Protein AF-A0A4Y7T6Q6-F1 (afdb_monomer_lite)

Foldseek 3Di:
DDDPPDDPVRCVLLVQVQDDDLRAHGPDDDLLNCVVPPVVVNVVCCVVVVDDPVVNVQSVVVCVVPVDCPQAAEAQALQHKDKDWQLDQWHWYWYNDPVHIDIDTFRRAAAQPDPDDDDVPDTHTLNGFMFTKHWAWDFDAPDVPHPHTDTAIFIAGSGTSGQGDPSCRVSCCQQRPHRGTGFDADNVVRDTPGHDGRDDPDDPRRADPVSVVVNCVVHVVVPDDD

pLDDT: mean 75.2, std 14.03, ran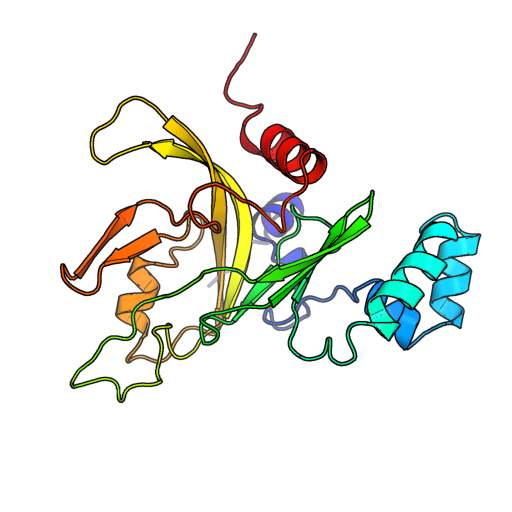ge [34.31, 92.5]

Radius of gyration: 19.0 Å; chains: 1; bounding box: 49×47×56 Å

Structure (mmCIF, N/CA/C/O backbone):
data_AF-A0A4Y7T6Q6-F1
#
_entry.id   AF-A0A4Y7T6Q6-F1
#
loop_
_atom_site.group_PDB
_atom_site.id
_atom_site.type_symbol
_atom_site.label_atom_id
_atom_site.label_alt_id
_atom_site.label_comp_id
_atom_site.label_asym_id
_atom_site.label_entity_id
_atom_site.label_seq_id
_atom_site.pdbx_PDB_ins_code
_atom_site.Cartn_x
_atom_site.Cartn_y
_atom_site.Cartn_z
_atom_site.occupancy
_atom_site.B_iso_or_equiv
_atom_site.auth_seq_id
_atom_site.auth_comp_id
_atom_site.auth_asym_id
_atom_site.auth_atom_id
_atom_site.pdbx_PDB_model_num
ATOM 1 N N . MET A 1 1 ? 6.660 -27.982 -11.223 1.00 38.19 1 MET A N 1
ATOM 2 C CA . MET A 1 1 ? 7.869 -27.391 -10.607 1.00 38.19 1 MET A CA 1
ATOM 3 C C . MET A 1 1 ? 7.604 -27.258 -9.120 1.00 38.19 1 MET A C 1
ATOM 5 O O . MET A 1 1 ? 6.545 -26.760 -8.763 1.00 38.19 1 MET A O 1
ATOM 9 N N . GLY A 1 2 ? 8.466 -27.847 -8.288 1.00 36.00 2 GLY A N 1
ATOM 10 C CA . GLY A 1 2 ? 8.204 -28.087 -6.868 1.00 36.00 2 GLY A CA 1
ATOM 11 C C . GLY A 1 2 ? 7.914 -26.800 -6.102 1.00 36.00 2 GLY A C 1
ATOM 12 O O . GLY A 1 2 ? 8.726 -25.881 -6.106 1.00 36.00 2 GLY A O 1
ATOM 13 N N . SER A 1 3 ? 6.749 -26.748 -5.457 1.00 39.50 3 SER A N 1
ATOM 14 C CA . SER A 1 3 ? 6.416 -25.715 -4.480 1.00 39.50 3 SER A CA 1
ATOM 15 C C . SER A 1 3 ? 7.323 -25.914 -3.271 1.00 39.50 3 SER A C 1
ATOM 17 O O . SER A 1 3 ? 6.983 -26.675 -2.366 1.00 39.50 3 SER A O 1
ATOM 19 N N . ALA A 1 4 ? 8.484 -25.258 -3.261 1.00 54.81 4 ALA A N 1
ATOM 20 C CA . ALA A 1 4 ? 9.217 -25.044 -2.025 1.00 54.81 4 ALA A CA 1
ATOM 21 C C . ALA A 1 4 ? 8.228 -24.420 -1.032 1.00 54.81 4 ALA A C 1
ATOM 23 O O . ALA A 1 4 ? 7.660 -23.358 -1.294 1.00 54.81 4 ALA A O 1
ATOM 24 N N . HIS A 1 5 ? 7.931 -25.135 0.053 1.00 67.56 5 HIS A N 1
ATOM 25 C CA . HIS A 1 5 ? 7.094 -24.605 1.117 1.00 67.56 5 HIS A CA 1
ATOM 26 C C . HIS A 1 5 ? 7.850 -23.437 1.747 1.00 67.56 5 HIS A C 1
ATOM 28 O O . HIS A 1 5 ? 8.699 -23.643 2.607 1.00 67.56 5 HIS A O 1
ATOM 34 N N . LEU A 1 6 ? 7.550 -22.218 1.294 1.00 67.81 6 LEU A N 1
ATOM 35 C CA . LEU A 1 6 ? 8.044 -20.996 1.915 1.00 67.81 6 LEU A CA 1
ATOM 36 C C . LEU A 1 6 ? 7.724 -21.049 3.413 1.00 67.81 6 LEU A C 1
ATOM 38 O O . LEU A 1 6 ? 6.604 -21.416 3.809 1.00 67.81 6 LEU A O 1
ATOM 42 N N . SER A 1 7 ? 8.686 -20.675 4.247 1.00 78.00 7 SER A N 1
ATOM 43 C CA . SER A 1 7 ? 8.469 -20.462 5.675 1.00 78.00 7 SER A CA 1
ATOM 44 C C . SER A 1 7 ? 7.400 -19.386 5.903 1.00 78.00 7 SER A C 1
ATOM 46 O O . SER A 1 7 ? 7.075 -18.600 5.009 1.00 78.00 7 SER A O 1
ATOM 48 N N . ALA A 1 8 ? 6.811 -19.343 7.100 1.00 66.44 8 ALA A N 1
ATOM 49 C CA . ALA A 1 8 ? 5.841 -18.299 7.437 1.00 66.44 8 ALA A CA 1
ATOM 50 C C . ALA A 1 8 ? 6.457 -16.892 7.305 1.00 66.44 8 ALA A C 1
ATOM 52 O O . ALA A 1 8 ? 5.819 -15.998 6.758 1.00 66.44 8 ALA A O 1
ATOM 53 N N . SER A 1 9 ? 7.721 -16.732 7.710 1.00 67.00 9 SER A N 1
ATOM 54 C CA . SER A 1 9 ? 8.468 -15.477 7.593 1.00 67.00 9 SER A CA 1
ATOM 55 C C . SER A 1 9 ? 8.698 -15.063 6.140 1.00 67.00 9 SER A C 1
ATOM 57 O O . SER A 1 9 ? 8.495 -13.904 5.795 1.00 67.00 9 SER A O 1
ATOM 59 N N . GLU A 1 10 ? 9.057 -15.997 5.257 1.00 72.75 10 GLU A N 1
ATOM 60 C CA . GLU A 1 10 ? 9.194 -15.702 3.824 1.00 72.75 10 GLU A CA 1
ATOM 61 C C . GLU A 1 10 ? 7.846 -15.358 3.192 1.00 72.75 10 GLU A C 1
ATOM 63 O O . GLU A 1 10 ? 7.764 -14.432 2.387 1.00 72.75 10 GLU A O 1
ATOM 68 N N . ARG A 1 11 ? 6.770 -16.051 3.588 1.00 69.00 11 ARG A N 1
ATOM 69 C CA . ARG A 1 11 ? 5.420 -15.732 3.111 1.00 69.00 11 ARG A CA 1
ATOM 70 C C . ARG A 1 11 ? 4.983 -14.336 3.531 1.00 69.00 11 ARG A C 1
ATOM 72 O O . ARG A 1 11 ? 4.428 -13.650 2.676 1.00 69.00 11 ARG A O 1
ATOM 79 N N . PHE A 1 12 ? 5.282 -13.943 4.771 1.00 68.12 12 PHE A N 1
ATOM 80 C CA . PHE A 1 12 ? 5.036 -12.612 5.326 1.00 68.12 12 PHE A CA 1
ATOM 81 C C . PHE A 1 12 ? 5.853 -11.528 4.615 1.00 68.12 12 PHE A C 1
ATOM 83 O O . PHE A 1 12 ? 5.303 -10.526 4.165 1.00 68.12 12 PHE A O 1
ATOM 90 N N . LEU A 1 13 ? 7.158 -11.750 4.414 1.00 67.56 13 LEU A N 1
ATOM 91 C CA . LEU A 1 13 ? 8.025 -10.821 3.678 1.00 67.56 13 LEU A CA 1
ATOM 92 C C . LEU A 1 13 ? 7.568 -10.625 2.227 1.00 67.56 13 LEU A C 1
ATOM 94 O O . LEU A 1 13 ? 7.637 -9.514 1.700 1.00 67.56 13 LEU A O 1
ATOM 98 N N . GLN A 1 14 ? 7.072 -11.690 1.596 1.00 67.75 14 GLN A N 1
ATOM 99 C CA . GLN A 1 14 ? 6.503 -11.656 0.249 1.00 67.75 14 GLN A CA 1
ATOM 100 C C . GLN A 1 14 ? 5.029 -11.205 0.226 1.00 67.75 14 GLN A C 1
ATOM 102 O O . GLN A 1 14 ? 4.452 -11.067 -0.852 1.00 67.75 14 GLN A O 1
ATOM 107 N N . GLY A 1 15 ? 4.402 -11.002 1.393 1.00 65.75 15 GLY A N 1
ATOM 108 C CA . GLY A 1 15 ? 2.991 -10.641 1.569 1.00 65.75 15 GLY A CA 1
ATOM 109 C C . GLY A 1 15 ? 1.989 -11.667 1.020 1.00 65.75 15 GLY A C 1
ATOM 110 O O . GLY A 1 15 ? 0.824 -11.347 0.783 1.00 65.75 15 GLY A O 1
ATOM 111 N N . SER A 1 16 ? 2.432 -12.899 0.768 1.00 70.56 16 SER A N 1
ATOM 112 C CA . SER A 1 16 ? 1.612 -13.973 0.187 1.00 70.56 16 SER A CA 1
ATOM 113 C C . SER A 1 16 ? 0.642 -14.601 1.191 1.00 70.56 16 SER A C 1
ATOM 115 O O . SER A 1 16 ? -0.411 -15.106 0.806 1.00 70.56 16 SER A O 1
ATOM 117 N N . ASP A 1 17 ? 0.974 -14.525 2.476 1.00 70.69 17 ASP A N 1
ATOM 118 C CA . ASP A 1 17 ? 0.116 -14.868 3.609 1.00 70.69 17 ASP A CA 1
ATOM 119 C C . ASP A 1 17 ? -1.086 -13.924 3.747 1.00 70.69 17 ASP A C 1
ATOM 121 O O . ASP A 1 17 ? -2.090 -14.298 4.345 1.00 70.69 17 ASP A O 1
ATOM 125 N N . LEU A 1 18 ? -1.019 -12.726 3.160 1.00 70.81 18 LEU A N 1
ATOM 126 C CA . LEU A 1 18 ? -2.085 -11.724 3.207 1.00 70.81 18 LEU A CA 1
ATOM 127 C C . LEU A 1 18 ? -3.167 -11.929 2.140 1.00 70.81 18 LEU A C 1
ATOM 129 O O . LEU A 1 18 ? -4.164 -11.203 2.119 1.00 70.81 18 LEU A O 1
ATOM 133 N N . LEU A 1 19 ? -3.024 -12.936 1.275 1.00 77.31 19 LEU A N 1
ATOM 134 C CA . LEU A 1 19 ? -3.915 -13.189 0.145 1.00 77.31 19 LEU A CA 1
ATOM 135 C C . LEU A 1 19 ? -4.844 -14.387 0.393 1.00 77.31 19 LEU A C 1
ATOM 137 O O . LEU A 1 19 ? -4.488 -15.373 1.034 1.00 77.31 19 LEU A O 1
ATOM 141 N N . LYS A 1 20 ? -6.061 -14.322 -0.153 1.00 79.62 20 LYS A N 1
ATOM 142 C CA . LYS A 1 20 ? -6.998 -15.453 -0.201 1.00 79.62 20 LYS A CA 1
ATOM 143 C C . LYS A 1 20 ? -6.428 -16.586 -1.053 1.00 79.62 20 LYS A C 1
ATOM 145 O O . LYS A 1 20 ? -5.600 -16.365 -1.938 1.00 79.62 20 LYS A O 1
ATOM 150 N N . LYS A 1 21 ? -6.969 -17.795 -0.867 1.00 71.38 21 LYS A N 1
ATOM 151 C CA . LYS A 1 21 ? -6.744 -18.929 -1.775 1.00 71.38 21 LYS A CA 1
ATOM 152 C C . LYS A 1 21 ? -7.066 -18.491 -3.214 1.00 71.38 21 LYS A C 1
ATOM 154 O O . LYS A 1 21 ? -8.188 -18.080 -3.489 1.00 71.38 21 LYS A O 1
ATOM 159 N N . GLY A 1 22 ? -6.062 -18.513 -4.092 1.00 70.94 22 GLY A N 1
ATOM 160 C CA . GLY A 1 22 ? -6.120 -17.932 -5.442 1.00 70.94 22 GLY A CA 1
ATOM 161 C C . GLY A 1 22 ? -5.167 -16.750 -5.662 1.00 70.94 22 GLY A C 1
ATOM 162 O O . GLY A 1 22 ? -4.879 -16.424 -6.804 1.00 70.94 22 GLY A O 1
ATOM 163 N N . GLY A 1 23 ? -4.625 -16.147 -4.598 1.00 70.69 23 GLY A N 1
ATOM 164 C CA . GLY A 1 23 ? -3.453 -15.268 -4.671 1.00 70.69 23 GLY A CA 1
ATOM 165 C C . GLY A 1 23 ? -3.682 -13.886 -5.287 1.00 70.69 23 GLY A C 1
ATOM 166 O O . GLY A 1 23 ? -2.712 -13.251 -5.665 1.00 70.69 23 GLY A O 1
ATOM 167 N N . VAL A 1 24 ? -4.925 -13.414 -5.410 1.00 70.62 24 VAL A N 1
ATOM 168 C CA . VAL A 1 24 ? -5.226 -12.122 -6.068 1.00 70.62 24 VAL A CA 1
ATOM 169 C C . VAL A 1 24 ? -5.834 -11.097 -5.114 1.00 70.62 24 VAL A C 1
ATOM 171 O O . VAL A 1 24 ? -5.577 -9.903 -5.223 1.00 70.62 24 VAL A O 1
ATOM 174 N N . SER A 1 25 ? -6.672 -11.542 -4.179 1.00 71.12 25 SER A N 1
ATOM 175 C CA . SER A 1 25 ? -7.391 -10.651 -3.264 1.00 71.12 25 SER A CA 1
ATOM 176 C C . SER A 1 25 ? -6.856 -10.782 -1.847 1.00 71.12 25 SER A C 1
ATOM 178 O O . SER A 1 25 ? -6.598 -11.911 -1.429 1.00 71.12 25 SER A O 1
ATOM 180 N N . PRO A 1 26 ? -6.764 -9.688 -1.073 1.00 73.94 26 PRO A N 1
ATOM 181 C CA . PRO A 1 26 ? -6.427 -9.783 0.337 1.00 73.94 26 PRO A CA 1
ATOM 182 C C . PRO A 1 26 ? -7.510 -10.569 1.091 1.00 73.94 26 PRO A C 1
ATOM 184 O O . PRO A 1 26 ? -8.702 -10.464 0.775 1.00 73.94 26 PRO A O 1
ATOM 187 N N . TRP A 1 27 ? -7.120 -11.385 2.074 1.00 75.75 27 TRP A N 1
ATOM 188 C CA . TRP A 1 27 ? -8.093 -12.067 2.942 1.00 75.75 27 TRP A CA 1
ATOM 189 C C . T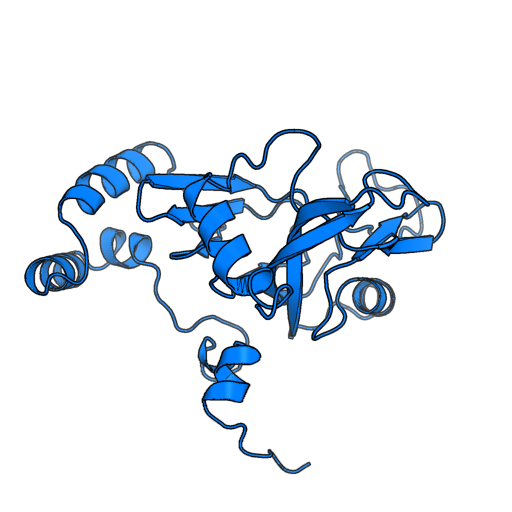RP A 1 27 ? -8.632 -11.152 4.042 1.00 75.75 27 TRP A C 1
ATOM 191 O O . TRP A 1 27 ? -9.756 -11.357 4.501 1.00 75.75 27 TRP A O 1
ATOM 201 N N . ARG A 1 28 ? -7.865 -10.121 4.411 1.00 77.25 28 ARG A N 1
ATOM 202 C CA . ARG A 1 28 ? -8.229 -9.146 5.438 1.00 77.25 28 ARG A CA 1
ATOM 203 C C . ARG A 1 28 ? -9.523 -8.410 5.091 1.00 77.25 28 ARG A C 1
ATOM 205 O O . ARG A 1 28 ? -9.695 -7.912 3.978 1.00 77.25 28 ARG A O 1
ATOM 212 N N . ILE A 1 29 ? -10.403 -8.287 6.081 1.00 78.62 29 ILE A N 1
ATOM 213 C CA . ILE A 1 29 ? -11.570 -7.406 6.033 1.00 78.62 29 ILE A CA 1
ATOM 214 C C . ILE A 1 29 ? -11.189 -6.113 6.768 1.00 78.62 29 ILE A C 1
ATOM 216 O O . ILE A 1 29 ? -10.868 -6.191 7.952 1.00 78.62 29 ILE A O 1
ATOM 220 N N . PRO A 1 30 ? -11.194 -4.942 6.104 1.00 82.50 30 PRO A N 1
ATOM 221 C CA . PRO A 1 30 ? -10.874 -3.682 6.771 1.00 82.50 30 PRO A CA 1
ATOM 222 C C . PRO A 1 30 ? -11.855 -3.358 7.906 1.00 82.50 30 PRO A C 1
ATOM 224 O O . PRO A 1 30 ? -13.056 -3.598 7.756 1.00 82.50 30 PRO A O 1
ATOM 227 N N . LEU A 1 31 ? -11.381 -2.746 8.992 1.00 84.25 31 LEU A N 1
ATOM 228 C CA . LEU A 1 31 ? -12.175 -2.348 10.158 1.00 84.25 31 LEU A CA 1
ATOM 229 C C . LEU A 1 31 ? -13.355 -1.464 9.758 1.00 84.25 31 LEU A C 1
ATOM 231 O O . LEU A 1 31 ? -14.478 -1.711 10.183 1.00 84.25 31 LEU A O 1
ATOM 235 N N . ILE A 1 32 ? -13.148 -0.526 8.831 1.00 84.94 32 ILE A N 1
ATOM 236 C CA . ILE A 1 32 ? -14.233 0.309 8.293 1.00 84.94 32 ILE A CA 1
ATOM 237 C C . ILE A 1 32 ? -15.342 -0.514 7.615 1.00 84.94 32 ILE A C 1
ATOM 239 O O . ILE A 1 32 ? -16.506 -0.129 7.632 1.00 84.94 32 ILE A O 1
ATOM 243 N N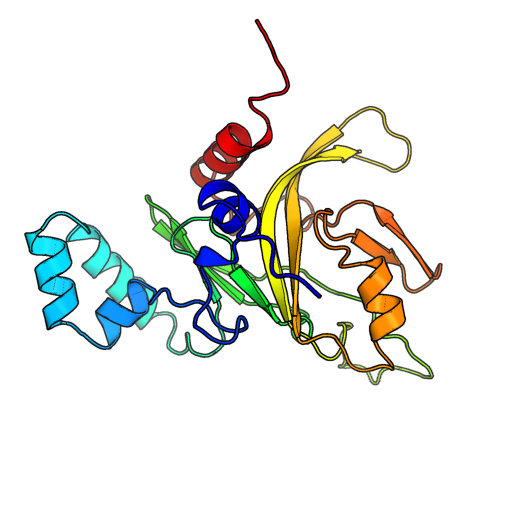 . ARG A 1 33 ? -15.013 -1.673 7.024 1.00 84.06 33 ARG A N 1
ATOM 244 C CA . ARG A 1 33 ? -16.008 -2.589 6.443 1.00 84.06 33 ARG A CA 1
ATOM 245 C C . ARG A 1 33 ? -16.713 -3.411 7.511 1.00 84.06 33 ARG A C 1
ATOM 247 O O . ARG A 1 33 ? -17.891 -3.703 7.327 1.00 84.06 33 ARG A O 1
ATOM 254 N N . ILE A 1 34 ? -16.007 -3.780 8.581 1.00 87.31 34 ILE A N 1
ATOM 255 C CA . ILE A 1 34 ? -16.599 -4.441 9.748 1.00 87.31 34 ILE A CA 1
ATOM 256 C C . ILE A 1 34 ? -17.616 -3.505 10.393 1.00 87.31 34 ILE A C 1
ATOM 258 O O . ILE A 1 34 ? -18.777 -3.883 10.503 1.00 87.31 34 ILE A O 1
ATOM 262 N N . PHE A 1 35 ? -17.220 -2.264 10.671 1.00 86.88 35 PHE A N 1
ATOM 263 C CA . PHE A 1 35 ? -18.096 -1.223 11.199 1.00 86.88 35 PHE A CA 1
ATOM 264 C C . PHE A 1 35 ? -19.359 -1.029 10.339 1.00 86.88 35 PHE A C 1
ATOM 266 O O . PHE A 1 35 ? -20.475 -1.111 10.837 1.00 86.88 35 PHE A O 1
ATOM 273 N N . GLN A 1 36 ? -19.206 -0.884 9.016 1.00 85.12 36 GLN A N 1
ATOM 274 C CA . GLN A 1 36 ? -20.338 -0.650 8.107 1.00 85.12 36 GLN A CA 1
ATOM 275 C C . GLN A 1 36 ? -21.318 -1.821 7.957 1.00 85.12 36 GLN A C 1
ATOM 277 O O . GLN A 1 36 ? -22.483 -1.598 7.634 1.00 85.12 36 GLN A O 1
ATOM 282 N N . LYS A 1 37 ? -20.837 -3.068 8.028 1.00 86.94 37 LYS A N 1
ATOM 283 C CA . LYS A 1 37 ? -21.617 -4.244 7.595 1.00 86.94 37 LYS A CA 1
ATOM 284 C C . LYS A 1 37 ? -21.888 -5.261 8.694 1.00 86.94 37 LYS A C 1
ATOM 286 O O . LYS A 1 37 ? -22.771 -6.094 8.523 1.00 86.94 37 LYS A O 1
ATOM 291 N N . TYR A 1 38 ? -21.125 -5.222 9.777 1.00 89.56 38 TYR A N 1
ATOM 292 C CA . TYR A 1 38 ? -21.137 -6.231 10.828 1.00 89.56 38 TYR A CA 1
ATOM 293 C C . TYR A 1 38 ? -21.074 -5.563 12.214 1.00 89.56 38 TYR A C 1
ATOM 295 O O . TYR A 1 38 ? -20.115 -5.794 12.953 1.00 89.56 38 TYR A O 1
ATOM 303 N N . PRO A 1 39 ? -22.087 -4.764 12.602 1.00 87.62 39 PRO A N 1
ATOM 304 C CA . PRO A 1 39 ? -22.078 -4.017 13.867 1.00 87.62 39 PRO A CA 1
ATOM 305 C C . PRO A 1 39 ? -21.914 -4.926 15.094 1.00 87.62 39 PRO A C 1
ATOM 307 O O . PRO A 1 39 ? -21.180 -4.601 16.017 1.00 87.62 39 PRO A O 1
ATOM 310 N N . VAL A 1 40 ? -22.492 -6.133 15.070 1.00 92.50 40 VAL A N 1
ATOM 311 C CA . VAL A 1 40 ? -22.312 -7.126 16.146 1.00 92.50 40 VAL A CA 1
ATOM 312 C C . VAL A 1 40 ? -20.847 -7.550 16.298 1.00 92.50 40 VAL A C 1
ATOM 314 O O . VAL A 1 40 ? -20.363 -7.723 17.412 1.00 92.50 40 VAL A O 1
ATOM 317 N N . VAL A 1 41 ? -20.125 -7.715 15.185 1.00 91.50 41 VAL A N 1
ATOM 318 C CA . VAL A 1 41 ? -18.694 -8.052 15.218 1.00 91.50 41 VAL A CA 1
ATOM 319 C C . VAL A 1 41 ? -17.892 -6.855 15.715 1.00 91.50 41 VAL A C 1
ATOM 321 O O . VAL A 1 41 ? -16.985 -7.035 16.516 1.00 91.50 41 VAL A O 1
ATOM 324 N N . TRP A 1 42 ? -18.245 -5.642 15.285 1.00 89.88 42 TRP A N 1
ATOM 325 C CA . TRP A 1 42 ? -17.613 -4.416 15.763 1.00 89.88 42 TRP A CA 1
ATOM 326 C C . TRP A 1 42 ? -17.704 -4.273 17.287 1.00 89.88 42 TRP A C 1
ATOM 328 O O . TRP A 1 42 ? -16.673 -4.108 17.932 1.00 89.88 42 TRP A O 1
ATOM 338 N N . HIS A 1 43 ? -18.897 -4.429 17.870 1.00 90.00 43 HIS A N 1
ATOM 339 C CA . HIS A 1 43 ? -19.071 -4.348 19.323 1.00 90.00 43 HIS A CA 1
ATOM 340 C C . HIS A 1 43 ? -18.219 -5.378 20.068 1.00 90.00 43 HIS A C 1
ATOM 342 O O . HIS A 1 43 ? -17.565 -5.020 21.040 1.00 90.00 43 HIS A O 1
ATOM 348 N N . LYS A 1 44 ? -18.122 -6.614 19.565 1.00 92.00 44 LYS A N 1
ATOM 349 C CA . LYS A 1 44 ? -17.223 -7.618 20.154 1.00 92.00 44 LYS A CA 1
ATOM 350 C C . LYS A 1 44 ? -15.751 -7.218 20.095 1.00 92.00 44 LYS A C 1
ATOM 352 O O . LYS A 1 44 ? -15.027 -7.429 21.058 1.00 92.00 44 LYS A O 1
ATOM 357 N N . LEU A 1 45 ? -15.299 -6.616 18.992 1.00 89.19 45 LEU A N 1
ATOM 358 C CA . LEU A 1 45 ? -13.923 -6.115 18.895 1.00 89.19 45 LEU A CA 1
ATOM 359 C C . LEU A 1 45 ? -13.649 -5.010 19.926 1.00 89.19 45 LEU A C 1
ATOM 361 O O . LEU A 1 45 ? -12.532 -4.923 20.433 1.00 89.19 45 LEU A O 1
ATOM 365 N N . VAL A 1 46 ? -14.646 -4.173 20.228 1.00 88.94 46 VAL A N 1
ATOM 366 C CA . VAL A 1 46 ? -14.553 -3.147 21.277 1.00 88.94 46 VAL A CA 1
ATOM 367 C C . VAL A 1 46 ? -14.528 -3.794 22.665 1.00 88.94 46 VAL A C 1
ATOM 369 O O . VAL A 1 46 ? -13.643 -3.485 23.457 1.00 88.94 46 VAL A O 1
ATOM 372 N N . GLU A 1 47 ? -15.444 -4.726 22.946 1.00 91.69 47 GLU A N 1
ATOM 373 C CA . GLU A 1 47 ? -15.515 -5.468 24.217 1.00 91.69 47 GLU A CA 1
ATOM 374 C C . GLU A 1 47 ? -14.208 -6.213 24.530 1.00 91.69 47 GLU A C 1
ATOM 376 O O . GLU A 1 47 ? -13.748 -6.224 25.671 1.00 91.69 47 GLU A O 1
ATOM 381 N N . GLU A 1 48 ? -13.573 -6.796 23.511 1.00 91.69 48 GLU A N 1
ATOM 382 C CA . GLU A 1 48 ? -12.301 -7.515 23.635 1.00 91.69 48 GLU A CA 1
ATOM 383 C C . GLU A 1 48 ? -11.064 -6.592 23.640 1.00 91.69 48 GLU A C 1
ATOM 385 O O . GLU A 1 48 ? -9.935 -7.078 23.676 1.00 91.69 48 GLU A O 1
ATOM 390 N N . ASN A 1 49 ? -11.240 -5.264 23.634 1.00 84.25 49 ASN A N 1
ATOM 391 C CA . ASN A 1 49 ? -10.164 -4.261 23.560 1.00 84.25 49 ASN A CA 1
ATOM 392 C C . ASN A 1 49 ? -9.260 -4.398 22.315 1.00 84.25 49 ASN A C 1
ATOM 394 O O . ASN A 1 49 ? -8.099 -3.985 22.323 1.00 84.25 49 ASN A O 1
ATOM 398 N N . LEU A 1 50 ? -9.787 -4.967 21.227 1.00 81.88 50 LEU A N 1
ATOM 399 C CA . LEU A 1 50 ? -9.096 -5.089 19.938 1.00 81.88 50 LEU A CA 1
ATOM 400 C C . LEU A 1 50 ? -9.255 -3.829 19.072 1.00 81.88 50 LEU A C 1
ATOM 402 O O . LEU A 1 50 ? -8.499 -3.622 18.123 1.00 81.88 50 LEU A O 1
ATOM 406 N N . THR A 1 51 ? -10.229 -2.977 19.395 1.00 79.62 51 THR A N 1
ATOM 407 C CA . THR A 1 51 ? -10.401 -1.629 18.841 1.00 79.62 51 THR A CA 1
ATOM 408 C C . THR A 1 51 ? -10.899 -0.677 19.936 1.00 79.62 51 THR A C 1
ATOM 410 O O . THR A 1 51 ? -11.392 -1.129 20.966 1.00 79.62 51 THR A O 1
ATOM 413 N N . SER A 1 52 ? -10.749 0.637 19.744 1.00 79.88 52 SER A N 1
ATOM 414 C CA . SER A 1 52 ? -11.184 1.645 20.728 1.00 79.88 52 SER A CA 1
ATOM 415 C C . SER A 1 52 ? -12.587 2.179 20.399 1.00 79.88 52 SER A C 1
ATOM 417 O O . SER A 1 52 ? -12.854 2.432 19.220 1.00 79.88 52 SER A O 1
ATOM 419 N N . PRO A 1 53 ? -13.449 2.441 21.403 1.00 76.19 53 PRO A N 1
ATOM 420 C CA . PRO A 1 53 ? -14.699 3.184 21.221 1.00 76.19 53 PRO A CA 1
ATOM 421 C C . PRO A 1 53 ? -14.498 4.544 20.537 1.00 76.19 53 PRO A C 1
ATOM 423 O O . PRO A 1 53 ? -15.321 4.957 19.727 1.00 76.19 53 PRO A O 1
ATOM 426 N N . ASP A 1 54 ? -13.365 5.213 20.775 1.00 81.25 54 ASP A N 1
ATOM 427 C CA . ASP A 1 54 ? -13.055 6.512 20.157 1.00 81.25 54 ASP A CA 1
ATOM 428 C C . ASP A 1 54 ? -12.955 6.417 18.625 1.00 81.25 54 ASP A C 1
ATOM 430 O O . ASP A 1 54 ? -13.175 7.394 17.906 1.00 81.25 54 ASP A O 1
ATOM 434 N N . ARG A 1 55 ? -12.649 5.220 18.102 1.00 79.62 55 ARG A N 1
ATOM 435 C CA . ARG A 1 55 ? -12.608 4.963 16.658 1.00 79.62 55 ARG A CA 1
ATOM 436 C C . ARG A 1 55 ? -13.976 4.916 16.023 1.00 79.62 55 ARG A C 1
ATOM 438 O O . ARG A 1 55 ? -14.070 5.156 14.825 1.00 79.62 55 ARG A O 1
ATOM 445 N N . GLU A 1 56 ? -15.009 4.599 16.787 1.00 84.94 56 GLU A N 1
ATOM 446 C CA . GLU A 1 56 ? -16.372 4.539 16.282 1.00 84.94 56 GLU A CA 1
A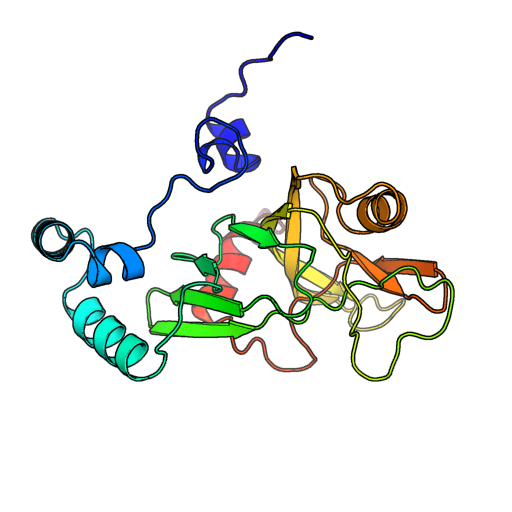TOM 447 C C . GLU A 1 56 ? -16.832 5.924 15.832 1.00 84.94 56 GLU A C 1
ATOM 449 O O . GLU A 1 56 ? -17.128 6.116 14.654 1.00 84.94 56 GLU A O 1
ATOM 454 N N . ALA A 1 57 ? -16.741 6.915 16.724 1.00 84.56 57 ALA A N 1
ATOM 455 C CA . ALA A 1 57 ? -17.081 8.304 16.416 1.00 84.56 57 ALA A CA 1
ATOM 456 C C . ALA A 1 57 ? -16.251 8.857 15.243 1.00 84.56 57 ALA A C 1
ATOM 458 O O . ALA A 1 57 ? -16.752 9.594 14.388 1.00 84.56 57 ALA A O 1
ATOM 459 N N . GLU A 1 58 ? -14.974 8.476 15.167 1.00 84.81 58 GLU A N 1
ATOM 460 C CA . GLU A 1 58 ? -14.116 8.862 14.055 1.00 84.81 58 GLU A CA 1
ATOM 461 C C . GLU A 1 58 ? -14.561 8.236 12.722 1.00 84.81 58 GLU A C 1
ATOM 463 O O . GLU A 1 58 ? -14.635 8.929 11.704 1.00 84.81 58 GLU A O 1
ATOM 468 N N . LEU A 1 59 ? -14.877 6.938 12.716 1.00 85.38 59 LEU A N 1
ATOM 469 C CA . LEU A 1 59 ? -15.368 6.228 11.537 1.00 85.38 59 LEU A CA 1
ATOM 470 C C . LEU A 1 59 ? -16.719 6.781 11.082 1.00 85.38 59 LEU A C 1
ATOM 472 O O . LEU A 1 59 ? -16.900 6.990 9.885 1.00 85.38 59 LEU A O 1
ATOM 476 N N . GLU A 1 60 ? -17.640 7.074 11.998 1.00 85.75 60 GLU A N 1
ATOM 477 C CA . GLU A 1 60 ? -18.922 7.715 11.687 1.00 85.75 60 GLU A CA 1
ATOM 478 C C . GLU A 1 60 ? -18.731 9.088 11.035 1.00 85.75 60 GLU A C 1
ATOM 480 O O . GLU A 1 60 ? -19.276 9.362 9.959 1.00 85.75 60 GLU A O 1
ATOM 485 N N . SER A 1 61 ? -17.892 9.933 11.637 1.00 84.19 61 SER A N 1
ATOM 486 C CA . SER A 1 61 ? -17.547 11.247 11.091 1.00 84.19 61 SER A CA 1
ATOM 487 C C . SER A 1 61 ? -16.898 11.128 9.709 1.00 84.19 61 SER A C 1
ATOM 489 O O . SER A 1 61 ? -17.274 11.819 8.762 1.00 84.19 61 SER A O 1
ATOM 491 N N . PHE A 1 62 ? -15.970 10.194 9.524 1.00 82.88 62 PHE A N 1
ATOM 492 C CA . PHE A 1 62 ? -15.331 9.973 8.232 1.00 82.88 62 PHE A CA 1
ATOM 493 C C . PHE A 1 62 ? -16.323 9.487 7.160 1.00 82.88 62 PHE A C 1
ATOM 495 O O . PHE A 1 62 ? -16.312 9.969 6.024 1.00 82.88 62 PHE A O 1
ATOM 502 N N . LEU A 1 63 ? -17.201 8.548 7.514 1.00 81.19 63 LEU A N 1
ATOM 503 C CA . LEU A 1 63 ? -18.171 7.937 6.606 1.00 81.19 63 LEU A CA 1
ATOM 504 C C . LEU A 1 63 ? -19.297 8.879 6.194 1.00 81.19 63 LEU A C 1
ATOM 506 O O . LEU A 1 63 ? -19.716 8.840 5.037 1.00 81.19 63 LEU A O 1
ATOM 510 N N . SER A 1 64 ? -19.749 9.741 7.103 1.00 78.25 64 SER A N 1
ATOM 511 C CA . SER A 1 64 ? -20.734 10.781 6.784 1.00 78.25 64 SER A CA 1
ATOM 512 C C . SER A 1 64 ? -20.211 11.775 5.740 1.00 78.25 64 SER A C 1
ATOM 514 O O . SER A 1 64 ? -20.983 12.277 4.925 1.00 78.25 64 SER A O 1
ATOM 516 N N . ASN A 1 65 ? -18.891 11.986 5.689 1.00 72.50 65 ASN A N 1
ATOM 517 C CA . ASN A 1 65 ? -18.243 12.893 4.743 1.00 72.50 65 ASN A CA 1
ATOM 518 C C . ASN A 1 65 ? -17.823 12.230 3.414 1.00 72.50 65 ASN A C 1
ATOM 520 O O . ASN A 1 65 ? -17.566 12.934 2.434 1.00 72.50 65 ASN A O 1
ATOM 524 N N . ILE A 1 66 ? -17.718 10.894 3.342 1.00 69.19 66 ILE A N 1
ATOM 525 C CA . ILE A 1 66 ? -17.213 10.170 2.158 1.00 69.19 66 ILE A CA 1
ATOM 526 C C . ILE A 1 66 ? -18.131 8.977 1.822 1.00 69.19 66 ILE A C 1
ATOM 528 O O . ILE A 1 66 ? -17.901 7.850 2.271 1.00 69.19 66 ILE A O 1
ATOM 532 N N . PRO A 1 67 ? -19.145 9.174 0.958 1.00 56.38 67 PRO A N 1
ATOM 533 C CA . PRO A 1 67 ? -20.198 8.179 0.739 1.00 56.38 67 PRO A CA 1
ATOM 534 C C . PRO A 1 67 ? -19.773 6.935 -0.067 1.00 56.38 67 PRO A C 1
ATOM 536 O O . PRO A 1 67 ? -20.520 5.957 -0.118 1.00 56.38 67 PRO A O 1
ATOM 539 N N . VAL A 1 68 ? -18.593 6.907 -0.709 1.00 59.84 68 VAL A N 1
ATOM 540 C CA . VAL A 1 68 ? -18.208 5.790 -1.600 1.00 59.84 68 VAL A CA 1
ATOM 541 C C . VAL A 1 68 ? -16.768 5.314 -1.379 1.00 59.84 68 VAL A C 1
ATOM 543 O O . VAL A 1 68 ? -15.828 5.782 -2.012 1.00 59.84 68 VAL A O 1
ATOM 546 N N . ILE A 1 69 ? -16.607 4.284 -0.539 1.00 62.72 69 ILE A N 1
ATOM 547 C CA . ILE A 1 69 ? -15.325 3.574 -0.308 1.00 62.72 69 ILE A CA 1
ATOM 548 C C . ILE A 1 69 ? -15.146 2.387 -1.277 1.00 62.72 69 ILE A C 1
ATOM 550 O O . ILE A 1 69 ? -14.156 1.668 -1.231 1.00 62.72 69 ILE A O 1
ATOM 554 N N . ARG A 1 70 ? -16.117 2.086 -2.154 1.00 60.03 70 ARG A N 1
ATOM 555 C CA . ARG A 1 70 ? -16.091 0.852 -2.977 1.00 60.03 70 ARG A CA 1
ATOM 556 C C . ARG A 1 70 ? -14.847 0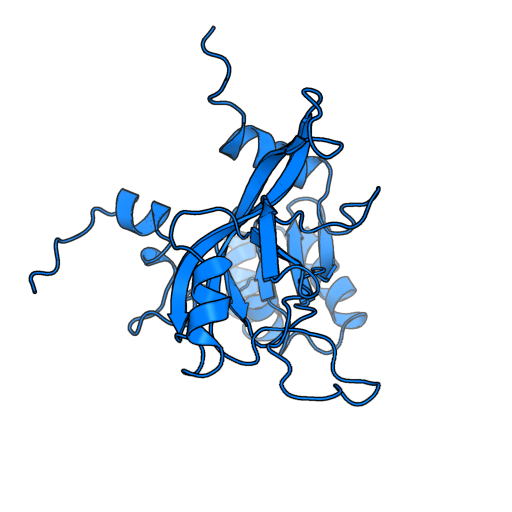.716 -3.866 1.00 60.03 70 ARG A C 1
ATOM 558 O O . ARG A 1 70 ? -14.398 -0.405 -4.054 1.00 60.03 70 ARG A O 1
ATOM 565 N N . SER A 1 71 ? -14.279 1.822 -4.339 1.00 68.19 71 SER A N 1
ATOM 566 C CA . SER A 1 71 ? -13.089 1.851 -5.202 1.00 68.19 71 SER A CA 1
ATOM 567 C C . SER A 1 71 ? -11.833 2.378 -4.494 1.00 68.19 71 SER A C 1
ATOM 569 O O . SER A 1 71 ? -10.941 2.921 -5.144 1.00 68.19 71 SER A O 1
ATOM 571 N N . VAL A 1 72 ? -11.797 2.304 -3.162 1.00 77.69 72 VAL A N 1
ATOM 572 C CA . VAL A 1 72 ? -10.717 2.855 -2.338 1.00 77.69 72 VAL A CA 1
ATOM 573 C C . VAL A 1 72 ? -10.014 1.718 -1.613 1.00 77.69 72 VAL A C 1
ATOM 575 O O . VAL A 1 72 ? -10.665 0.889 -0.971 1.00 77.69 72 VAL A O 1
ATOM 578 N N . THR A 1 73 ? -8.689 1.682 -1.703 1.00 83.94 73 THR A N 1
ATOM 579 C CA . THR A 1 73 ? -7.886 0.730 -0.934 1.00 83.94 73 THR A CA 1
ATOM 580 C C . THR A 1 73 ? -7.800 1.218 0.504 1.00 83.94 73 THR A C 1
ATOM 582 O O . THR A 1 73 ? -7.422 2.361 0.747 1.00 83.94 73 THR A O 1
ATOM 585 N N . VAL A 1 74 ? -8.157 0.364 1.460 1.00 84.81 74 VAL A N 1
ATOM 586 C CA . VAL A 1 74 ? -8.093 0.685 2.889 1.00 84.81 74 VAL A CA 1
ATOM 587 C C . VAL A 1 74 ? -6.876 -0.000 3.496 1.00 84.81 74 VAL A C 1
ATOM 589 O O . VAL A 1 74 ? -6.706 -1.208 3.334 1.00 84.81 74 VAL A O 1
ATOM 592 N N . LEU A 1 75 ? -6.051 0.778 4.185 1.00 85.25 75 LEU A N 1
ATOM 593 C CA . LEU A 1 75 ? -4.862 0.350 4.904 1.00 85.25 75 LEU A CA 1
ATOM 594 C C . LEU A 1 75 ? -5.094 0.593 6.386 1.00 85.25 75 LEU A C 1
ATOM 596 O O . LEU A 1 75 ? -5.324 1.730 6.789 1.00 85.25 75 LEU A O 1
ATOM 600 N N . GLU A 1 76 ? -5.024 -0.457 7.193 1.00 81.50 76 GLU A N 1
ATOM 601 C CA . GLU A 1 76 ? -5.075 -0.303 8.652 1.00 81.50 76 GLU A CA 1
ATOM 602 C C . GLU A 1 76 ? -3.737 0.206 9.200 1.00 81.50 76 GLU A C 1
ATOM 604 O O . GLU A 1 76 ? -3.689 0.909 10.200 1.00 81.50 76 GLU A O 1
ATOM 609 N N . SER A 1 77 ? -2.635 -0.113 8.521 1.00 82.19 77 SER A N 1
ATOM 610 C CA . SER A 1 77 ? -1.323 0.459 8.784 1.00 82.19 77 SER A CA 1
ATOM 611 C C . SER A 1 77 ? -0.634 0.842 7.481 1.00 82.19 77 SER A C 1
ATOM 613 O O . SER A 1 77 ? -0.778 0.178 6.457 1.00 82.19 77 SER A O 1
ATOM 615 N N . ILE A 1 78 ? 0.158 1.916 7.519 1.00 84.69 78 ILE A N 1
ATOM 616 C CA . ILE A 1 78 ? 0.932 2.376 6.358 1.00 84.69 78 ILE A CA 1
ATOM 617 C C . ILE A 1 78 ? 2.007 1.360 5.940 1.00 84.69 78 ILE A C 1
ATOM 619 O O . ILE A 1 78 ? 2.444 1.379 4.796 1.00 84.69 78 ILE A O 1
ATOM 623 N N . VAL A 1 79 ? 2.439 0.478 6.849 1.00 85.12 79 VAL A N 1
ATOM 624 C CA . VAL A 1 79 ? 3.435 -0.565 6.549 1.00 85.12 79 VAL A CA 1
ATOM 625 C C . VAL A 1 79 ? 2.817 -1.817 5.928 1.00 85.12 79 VAL A C 1
ATOM 627 O O . VAL A 1 79 ? 3.553 -2.669 5.432 1.00 85.12 79 VAL A O 1
ATOM 630 N N . ASP A 1 80 ? 1.487 -1.931 5.932 1.00 83.88 80 ASP A N 1
ATOM 631 C CA . ASP A 1 80 ? 0.815 -3.123 5.434 1.00 83.88 80 ASP A CA 1
ATOM 632 C C . ASP A 1 80 ? 0.930 -3.213 3.905 1.00 83.88 80 ASP A C 1
ATOM 634 O O . ASP A 1 80 ? 0.699 -2.224 3.195 1.00 83.88 80 ASP A O 1
ATOM 638 N N . PRO A 1 81 ? 1.227 -4.405 3.366 1.00 87.25 81 PRO A N 1
ATOM 639 C CA . PRO A 1 81 ? 1.096 -4.658 1.944 1.00 87.25 81 PRO A CA 1
ATOM 640 C C . PRO A 1 81 ? -0.345 -4.483 1.459 1.00 87.25 81 PRO A C 1
ATOM 642 O O . PRO A 1 81 ? -1.309 -4.820 2.150 1.00 87.25 81 PRO A O 1
ATOM 645 N N . PHE A 1 82 ? -0.499 -4.014 0.224 1.00 87.38 82 PHE A N 1
ATOM 646 C CA . PHE A 1 82 ? -1.798 -3.818 -0.402 1.00 87.38 82 PHE A CA 1
ATOM 647 C C . PHE A 1 82 ? -1.774 -4.069 -1.901 1.00 87.38 82 PHE A C 1
ATOM 649 O O . PHE A 1 82 ? -0.740 -3.985 -2.563 1.00 87.38 82 PHE A O 1
ATOM 656 N N . VAL A 1 83 ? -2.949 -4.379 -2.445 1.00 88.31 83 VAL A N 1
ATOM 657 C CA . VAL A 1 83 ? -3.119 -4.566 -3.884 1.00 88.31 83 VAL A CA 1
ATOM 658 C C . VAL A 1 83 ? -3.259 -3.204 -4.548 1.00 88.31 83 VAL A C 1
ATOM 660 O O . VAL A 1 83 ? -4.177 -2.435 -4.252 1.00 88.31 83 VAL A O 1
ATOM 663 N N . LEU A 1 84 ? -2.339 -2.923 -5.458 1.00 88.00 84 LEU A N 1
ATOM 664 C CA . LEU A 1 84 ? -2.357 -1.778 -6.341 1.00 88.00 84 LEU A CA 1
ATOM 665 C C . LEU A 1 84 ? -2.899 -2.210 -7.705 1.00 88.00 84 LEU A C 1
ATOM 667 O O . LEU A 1 84 ? -2.312 -3.059 -8.378 1.00 88.00 84 LEU A O 1
ATOM 671 N N . ASP A 1 85 ? -4.013 -1.603 -8.104 1.00 85.44 85 ASP A N 1
ATOM 672 C CA . ASP A 1 85 ? -4.531 -1.696 -9.467 1.00 85.44 85 ASP A CA 1
ATOM 673 C C . ASP A 1 85 ? -3.667 -0.833 -10.388 1.00 85.44 85 ASP A C 1
ATOM 675 O O . ASP A 1 85 ? -3.624 0.393 -10.251 1.00 85.44 85 ASP A O 1
ATOM 679 N N . LEU A 1 86 ? -2.960 -1.486 -11.308 1.00 82.00 86 LEU A N 1
ATOM 680 C CA . LEU A 1 86 ? -2.037 -0.823 -12.216 1.00 82.00 86 LEU A CA 1
ATOM 681 C C . LEU A 1 86 ? -2.780 -0.061 -13.326 1.00 82.00 86 LEU A C 1
ATOM 683 O O . LEU A 1 86 ? -2.203 0.853 -13.912 1.00 82.00 86 LEU A O 1
ATOM 687 N N . GLY A 1 87 ? -4.058 -0.382 -13.569 1.00 76.56 87 GLY A N 1
ATOM 688 C CA . GLY A 1 87 ? -4.968 0.351 -14.454 1.00 76.56 87 GLY A CA 1
ATOM 689 C C . GLY A 1 87 ? -5.405 1.712 -13.902 1.00 76.56 87 GLY A C 1
ATOM 690 O O . GLY A 1 87 ? -5.887 2.573 -14.642 1.00 76.56 87 GLY A O 1
ATOM 691 N N . ASN A 1 88 ? -5.232 1.937 -12.597 1.00 76.81 88 ASN A N 1
ATOM 692 C CA . ASN A 1 88 ? -5.644 3.162 -11.929 1.00 76.81 88 ASN A CA 1
ATOM 693 C C . ASN A 1 88 ? -4.456 4.114 -11.720 1.00 76.81 88 ASN A C 1
ATOM 695 O O . ASN A 1 88 ? -3.647 3.944 -10.813 1.00 76.81 88 ASN A O 1
ATOM 699 N N . HIS A 1 89 ? -4.395 5.182 -12.518 1.00 68.50 89 HIS A N 1
ATOM 700 C CA . HIS A 1 89 ? -3.345 6.208 -12.440 1.00 68.50 89 HIS A CA 1
ATOM 701 C C . HIS A 1 89 ? -3.432 7.106 -11.185 1.00 68.50 89 HIS A C 1
ATOM 703 O O . HIS A 1 89 ? -2.511 7.869 -10.865 1.00 68.50 89 HIS A O 1
ATOM 709 N N . HIS A 1 90 ? -4.549 7.038 -10.460 1.00 73.06 90 HIS A N 1
ATOM 710 C CA . HIS A 1 90 ? -4.861 7.863 -9.298 1.00 73.06 90 HIS A CA 1
ATOM 711 C C . HIS A 1 90 ? -5.517 7.028 -8.189 1.00 73.06 90 HIS A C 1
ATOM 713 O O . HIS A 1 90 ? -6.643 7.321 -7.770 1.00 73.06 90 HIS A O 1
ATOM 719 N N . PRO A 1 91 ? -4.832 5.984 -7.685 1.00 78.19 91 PRO A N 1
ATOM 720 C CA . PRO A 1 91 ? -5.424 5.112 -6.693 1.00 78.19 91 PRO A CA 1
ATOM 721 C C . PRO A 1 91 ? -5.649 5.909 -5.410 1.00 78.19 91 PRO A C 1
ATOM 723 O O . PRO A 1 91 ? -4.744 6.549 -4.858 1.00 78.19 91 PRO A O 1
ATOM 726 N N . ARG A 1 92 ? -6.907 5.904 -4.975 1.00 80.56 92 ARG A N 1
ATOM 727 C CA . ARG A 1 92 ? -7.335 6.495 -3.714 1.00 80.56 92 ARG A CA 1
ATOM 728 C C . ARG A 1 92 ? -7.088 5.496 -2.601 1.00 80.56 92 ARG A C 1
ATOM 730 O O . ARG A 1 92 ? -7.408 4.315 -2.739 1.00 80.56 92 ARG A O 1
ATOM 737 N N . LEU A 1 93 ? -6.554 5.998 -1.501 1.00 84.25 93 LEU A N 1
ATOM 738 C CA . LEU A 1 93 ? -6.242 5.224 -0.315 1.00 84.25 93 LEU A CA 1
ATOM 739 C C . LEU A 1 93 ? -6.946 5.827 0.890 1.00 84.25 93 LEU A C 1
ATOM 741 O O . LEU A 1 93 ? -6.992 7.046 1.033 1.00 84.25 93 LEU A O 1
ATOM 745 N N . VAL A 1 94 ? -7.423 4.975 1.784 1.00 84.06 94 VAL A N 1
ATOM 746 C CA . VAL A 1 94 ? -7.753 5.352 3.155 1.00 84.06 94 VAL A CA 1
ATOM 747 C C . VAL A 1 94 ? -6.735 4.703 4.066 1.00 84.06 94 VAL A C 1
ATOM 749 O O . VAL A 1 94 ? -6.573 3.491 4.022 1.00 84.06 94 VAL A O 1
ATOM 752 N N . VAL A 1 95 ? -6.051 5.504 4.874 1.00 81.75 95 VAL A N 1
ATOM 753 C CA . VAL A 1 95 ? -5.112 5.022 5.887 1.00 81.75 95 VAL A CA 1
ATOM 754 C C . VAL A 1 95 ? -5.753 5.242 7.250 1.00 81.75 95 VAL A C 1
ATOM 756 O O . VAL A 1 95 ? -5.968 6.383 7.662 1.00 81.75 95 VAL A O 1
ATOM 759 N N . LEU A 1 96 ? -6.083 4.154 7.937 1.00 78.25 96 LEU A N 1
ATOM 760 C CA . LEU A 1 96 ? -6.654 4.152 9.279 1.00 78.25 96 LEU A CA 1
ATOM 761 C C . LEU A 1 96 ? -5.512 4.240 10.298 1.00 78.25 96 LEU A C 1
ATOM 763 O O . LEU A 1 96 ? -5.170 3.285 10.979 1.00 78.25 96 LEU A O 1
ATOM 767 N N . HIS A 1 97 ? -4.863 5.401 10.383 1.00 72.44 97 HIS A N 1
ATOM 768 C CA . HIS A 1 97 ? -3.729 5.588 11.284 1.00 72.44 97 HIS A CA 1
ATOM 769 C C . HIS A 1 97 ? -4.177 5.622 12.751 1.00 72.44 97 HIS A C 1
ATOM 771 O O . HIS A 1 97 ? -5.266 6.115 13.027 1.00 72.44 97 HIS A O 1
ATOM 777 N N . LEU A 1 98 ? -3.331 5.181 13.700 1.00 66.44 98 LEU A N 1
ATOM 778 C CA . LEU A 1 98 ? -3.589 5.168 15.160 1.00 66.44 98 LEU A CA 1
ATOM 779 C C . LEU A 1 98 ? -4.223 6.457 15.707 1.00 66.44 98 LEU A C 1
ATOM 781 O O . LEU A 1 98 ? -5.046 6.413 16.609 1.00 66.44 98 LEU A O 1
ATOM 785 N N . GLN A 1 99 ? -3.819 7.593 15.146 1.00 69.69 99 GLN A N 1
ATOM 786 C CA . GLN A 1 99 ? -4.229 8.926 15.591 1.00 69.69 99 GLN A CA 1
ATOM 787 C C . GLN A 1 99 ? -5.414 9.490 14.815 1.00 69.69 99 GLN A C 1
ATOM 789 O O . GLN A 1 99 ? -6.123 10.325 15.361 1.00 69.69 99 GLN A O 1
ATOM 794 N N . ARG A 1 100 ? -5.553 9.121 13.532 1.00 75.69 100 ARG A N 1
ATOM 795 C CA . ARG A 1 100 ? -6.681 9.551 12.708 1.00 75.69 100 ARG A CA 1
ATOM 796 C C . ARG A 1 100 ? -6.844 8.783 11.397 1.00 75.69 100 ARG A C 1
ATOM 798 O O . ARG A 1 100 ? -5.891 8.198 10.889 1.00 75.69 100 ARG A O 1
ATOM 805 N N . ILE A 1 101 ? -8.011 8.886 10.783 1.00 80.81 101 ILE A N 1
ATOM 806 C CA . ILE A 1 101 ? -8.318 8.398 9.443 1.00 80.81 101 ILE A CA 1
ATOM 807 C C . ILE A 1 101 ? -7.905 9.441 8.403 1.00 80.81 101 ILE A C 1
ATOM 809 O O . ILE A 1 101 ? -8.241 10.622 8.492 1.00 80.81 101 ILE A O 1
ATOM 813 N N . LEU A 1 102 ? -7.178 8.998 7.380 1.00 80.06 102 LEU A N 1
ATOM 814 C CA . LEU A 1 102 ? -6.720 9.841 6.282 1.00 80.06 102 LEU A CA 1
ATOM 815 C C . LEU A 1 102 ? -7.232 9.330 4.948 1.00 80.06 102 LEU A C 1
ATOM 817 O O . LEU A 1 102 ? -7.024 8.168 4.610 1.00 80.06 102 LEU A O 1
ATOM 821 N N . LEU A 1 103 ? -7.803 10.227 4.146 1.00 78.88 103 LEU A N 1
ATOM 822 C CA . LEU A 1 103 ? -8.023 9.988 2.726 1.00 78.88 103 LEU A CA 1
ATOM 823 C C . LEU A 1 103 ? -6.852 10.575 1.931 1.00 78.88 103 LEU A C 1
ATOM 825 O O . LEU A 1 103 ? -6.597 11.778 1.959 1.00 78.88 103 LEU A O 1
ATOM 829 N N . GLY A 1 104 ? -6.158 9.712 1.201 1.00 76.25 104 GLY A N 1
ATOM 830 C CA . GLY A 1 104 ? -5.049 10.052 0.327 1.00 76.25 104 GLY A CA 1
ATOM 831 C C . GLY A 1 104 ? -5.314 9.664 -1.121 1.00 76.25 104 GLY A C 1
ATOM 832 O O . GLY A 1 104 ? -6.146 8.813 -1.431 1.00 76.25 104 GLY A O 1
ATOM 833 N N . GLN A 1 105 ? -4.555 10.264 -2.026 1.00 76.12 105 GLN A N 1
ATOM 834 C CA . GLN A 1 105 ? -4.490 9.842 -3.419 1.00 76.12 105 GLN A CA 1
ATOM 835 C C . GLN A 1 105 ? -3.025 9.708 -3.800 1.00 76.12 105 GLN A C 1
ATOM 837 O O . GLN A 1 105 ? -2.257 10.661 -3.641 1.00 76.12 105 GLN A O 1
ATOM 842 N N . LEU A 1 106 ? -2.635 8.540 -4.310 1.00 77.06 106 LEU A N 1
ATOM 843 C CA . LEU A 1 106 ? -1.283 8.383 -4.822 1.00 77.06 106 LEU A CA 1
ATOM 844 C C . LEU A 1 106 ? -1.163 9.015 -6.199 1.00 77.06 106 LEU A C 1
ATOM 846 O O . LEU A 1 106 ? -2.049 8.913 -7.052 1.00 77.06 106 LEU A O 1
ATOM 850 N N . ASN A 1 107 ? -0.014 9.637 -6.434 1.00 69.19 107 ASN A N 1
ATOM 851 C CA . ASN A 1 107 ? 0.306 10.217 -7.726 1.00 69.19 107 ASN A CA 1
ATOM 852 C C . ASN A 1 107 ? 1.133 9.246 -8.578 1.00 69.19 107 ASN A C 1
ATOM 854 O O . ASN A 1 107 ? 2.330 9.442 -8.827 1.00 69.19 107 ASN A O 1
ATOM 858 N N . LEU A 1 108 ? 0.474 8.180 -9.023 1.00 68.81 108 LEU A N 1
ATOM 859 C CA . LEU A 1 108 ? 1.070 7.106 -9.807 1.00 68.81 108 LEU A CA 1
ATOM 860 C C . LEU A 1 108 ? 0.691 7.234 -11.281 1.00 68.81 108 LEU A C 1
ATOM 862 O O . LEU A 1 108 ? -0.044 6.442 -11.850 1.00 68.81 108 LEU A O 1
ATOM 866 N N . VAL A 1 109 ? 1.215 8.279 -11.909 1.00 60.41 109 VAL A N 1
ATOM 867 C CA . VAL A 1 109 ? 1.108 8.451 -13.356 1.00 60.41 109 VAL A CA 1
ATOM 868 C C . VAL A 1 109 ? 2.137 7.539 -14.027 1.00 60.41 109 VAL A C 1
ATOM 870 O O . VAL A 1 109 ? 3.306 7.925 -14.138 1.00 60.41 109 VAL A O 1
ATOM 873 N N . PHE A 1 110 ? 1.734 6.328 -14.411 1.00 59.75 110 PHE A N 1
ATOM 874 C CA . PHE A 1 110 ? 2.562 5.403 -15.194 1.00 59.75 110 PHE A CA 1
ATOM 875 C C . PHE A 1 110 ? 2.364 5.703 -16.680 1.00 59.75 110 PHE A C 1
ATOM 877 O O . PHE A 1 110 ? 1.257 5.975 -17.093 1.00 59.75 110 PHE A O 1
ATOM 884 N N . ALA A 1 111 ? 3.393 5.751 -17.513 1.00 52.84 111 ALA A N 1
ATOM 885 C CA . ALA A 1 111 ? 3.173 5.995 -18.942 1.00 52.84 111 ALA A CA 1
ATOM 886 C C . ALA A 1 111 ? 2.252 4.933 -19.570 1.00 52.84 111 ALA A C 1
ATOM 888 O O . ALA A 1 111 ? 2.345 3.767 -19.213 1.00 52.84 111 ALA A O 1
ATOM 889 N N . CYS A 1 112 ? 1.421 5.326 -20.535 1.00 46.38 112 CYS A N 1
ATOM 890 C CA . CYS A 1 112 ? 0.875 4.376 -21.501 1.00 46.38 112 CYS A CA 1
ATOM 891 C C . CYS A 1 112 ? 1.828 4.374 -22.705 1.00 46.38 112 CYS A C 1
ATOM 893 O O . CYS A 1 112 ? 2.217 5.471 -23.132 1.00 46.38 112 CYS A O 1
ATOM 895 N N . PRO A 1 113 ? 2.203 3.219 -23.278 1.00 44.91 113 PRO A N 1
ATOM 896 C CA . PRO A 1 113 ? 2.872 3.199 -24.571 1.00 44.91 113 PRO A CA 1
ATOM 897 C C . PRO A 1 113 ? 1.893 3.736 -25.629 1.00 44.91 113 PRO A C 1
ATOM 899 O O . PRO A 1 113 ? 0.942 3.066 -26.019 1.00 44.91 113 PRO A O 1
ATOM 902 N N . MET A 1 114 ? 2.069 4.990 -26.054 1.00 50.59 114 MET A N 1
ATOM 903 C CA . MET A 1 114 ? 1.324 5.550 -27.182 1.00 50.59 114 MET A CA 1
ATOM 904 C C . MET A 1 114 ? 2.008 5.144 -28.481 1.00 50.59 114 MET A C 1
ATOM 906 O O . MET A 1 114 ? 3.012 5.733 -28.873 1.00 50.59 114 MET A O 1
ATOM 910 N N . THR A 1 115 ? 1.379 4.249 -29.228 1.00 43.75 115 THR A N 1
ATOM 911 C CA . THR A 1 115 ? 1.203 4.567 -30.643 1.00 43.75 115 THR A CA 1
ATOM 912 C C . THR A 1 115 ? 0.041 5.564 -30.717 1.00 43.75 115 THR A C 1
ATOM 914 O O . THR A 1 115 ? -1.074 5.252 -30.322 1.00 43.75 115 THR A O 1
ATOM 917 N N . HIS A 1 116 ? 0.341 6.786 -31.166 1.00 40.34 116 HIS A N 1
ATOM 918 C CA . HIS A 1 116 ? -0.579 7.894 -31.465 1.00 40.34 116 HIS A CA 1
ATOM 919 C C . HIS A 1 116 ? -1.335 8.563 -30.297 1.00 40.34 116 HIS A C 1
ATOM 921 O O . HIS A 1 116 ? -2.112 7.952 -29.579 1.00 40.34 116 HIS A O 1
ATOM 927 N N . VAL A 1 117 ? -1.117 9.881 -30.181 1.00 44.78 117 VAL A N 1
ATOM 928 C CA . VAL A 1 117 ? -2.046 10.911 -29.675 1.00 44.78 117 VAL A CA 1
ATOM 929 C C . VAL A 1 117 ? -3.080 10.401 -28.664 1.00 44.78 117 VAL A C 1
ATOM 931 O O . VAL A 1 117 ? -4.200 10.053 -29.028 1.00 44.78 117 VAL A O 1
ATOM 934 N N . ALA A 1 118 ? -2.751 10.435 -27.374 1.00 46.19 118 ALA A N 1
ATOM 935 C CA . ALA A 1 118 ? -3.769 10.320 -26.344 1.00 46.19 118 ALA A CA 1
ATOM 936 C C . ALA A 1 118 ? -4.737 11.494 -26.546 1.00 46.19 118 ALA A C 1
ATOM 938 O O . ALA A 1 118 ? -4.299 12.654 -26.515 1.00 46.19 118 ALA A O 1
ATOM 939 N N . PRO A 1 119 ? -6.039 11.236 -26.756 1.00 40.47 119 PRO A N 1
ATOM 940 C CA . PRO A 1 119 ? -7.033 12.292 -26.730 1.00 40.47 119 PRO A CA 1
ATOM 941 C C . PRO A 1 119 ? -6.882 13.049 -25.409 1.00 40.47 119 PRO A C 1
ATOM 943 O O . PRO A 1 119 ? -6.606 12.436 -24.370 1.00 40.47 119 PRO A O 1
ATOM 946 N N . ARG A 1 120 ? -7.044 14.379 -25.428 1.00 38.91 120 ARG A N 1
ATOM 947 C CA . ARG A 1 120 ? -7.050 15.184 -24.195 1.00 38.91 120 ARG A CA 1
ATOM 948 C C . ARG A 1 120 ? -8.037 14.550 -23.211 1.00 38.91 120 ARG A C 1
ATOM 950 O O . ARG A 1 120 ? -9.239 14.629 -23.423 1.00 38.91 120 ARG A O 1
ATOM 957 N N . GLY A 1 121 ? -7.528 13.905 -22.162 1.00 42.69 121 GLY A N 1
ATOM 958 C CA . GLY A 1 121 ? -8.361 13.228 -21.166 1.00 42.69 121 GLY A CA 1
ATOM 959 C C . GLY A 1 121 ? -7.851 11.864 -20.701 1.00 42.69 121 GLY A C 1
ATOM 960 O O . GLY A 1 121 ? -8.088 11.525 -19.546 1.00 42.69 121 GLY A O 1
ATOM 961 N N . LEU A 1 122 ? -7.091 11.114 -21.512 1.00 42.62 122 LEU A N 1
ATOM 962 C CA . LEU A 1 122 ? -6.492 9.851 -21.055 1.00 42.62 122 LEU A CA 1
ATOM 963 C C . LEU A 1 122 ? -5.102 10.086 -20.458 1.00 42.62 122 LEU A C 1
ATOM 965 O O . LEU A 1 122 ? -4.093 10.178 -21.157 1.00 42.62 122 LEU A O 1
ATOM 969 N N . ARG A 1 123 ? -5.052 10.204 -19.130 1.00 44.19 123 ARG A N 1
ATOM 970 C CA . ARG A 1 123 ? -3.800 10.258 -18.374 1.00 44.19 123 ARG A CA 1
ATOM 971 C C . ARG A 1 123 ? -3.309 8.838 -18.095 1.00 44.19 123 ARG A C 1
ATOM 973 O O . ARG A 1 123 ? -3.826 8.167 -17.216 1.00 44.19 123 ARG A O 1
ATOM 980 N N . SER A 1 124 ? -2.305 8.431 -18.868 1.00 43.34 124 SER A N 1
ATOM 981 C CA . SER A 1 124 ? -1.131 7.646 -18.450 1.00 43.34 124 SER A CA 1
ATOM 982 C C . SER A 1 124 ? -1.295 6.782 -17.179 1.00 43.34 124 SER A C 1
ATOM 984 O O . SER A 1 124 ? -1.122 7.282 -16.060 1.00 43.34 124 SER A O 1
ATOM 986 N N . GLY A 1 125 ? -1.504 5.478 -17.423 1.00 51.38 125 GLY A N 1
ATOM 987 C CA . GLY A 1 125 ? -1.171 4.316 -16.587 1.00 51.38 125 GLY A CA 1
ATOM 988 C C . GLY A 1 125 ? -0.645 3.163 -17.477 1.00 51.38 125 GLY A C 1
ATOM 989 O O . GLY A 1 125 ? -0.764 3.253 -18.700 1.00 51.38 125 GLY A O 1
ATOM 990 N N . THR A 1 126 ? -0.166 2.050 -16.902 1.00 58.22 126 THR A N 1
ATOM 991 C CA . THR A 1 126 ? -0.464 0.728 -17.505 1.00 58.22 126 THR A CA 1
ATOM 992 C C . THR A 1 126 ? -1.986 0.610 -17.585 1.00 58.22 126 THR A C 1
ATOM 994 O O . THR A 1 126 ? -2.667 1.113 -16.698 1.00 58.22 126 THR A O 1
ATOM 997 N N . THR A 1 127 ? -2.565 -0.005 -18.612 1.00 64.12 127 THR A N 1
ATOM 998 C CA . THR A 1 127 ? -4.038 -0.057 -18.738 1.00 64.12 127 THR A CA 1
ATOM 999 C C . THR A 1 127 ? -4.661 -1.258 -18.022 1.00 64.12 127 THR A C 1
ATOM 1001 O O . THR A 1 127 ? -5.878 -1.429 -18.034 1.00 64.12 127 THR A O 1
ATOM 1004 N N . SER A 1 128 ? -3.832 -2.105 -17.404 1.00 76.62 128 SER A N 1
ATOM 1005 C CA . SER A 1 128 ? -4.225 -3.404 -16.859 1.00 76.62 128 SER A CA 1
ATOM 1006 C C . SER A 1 128 ? -3.204 -3.954 -15.855 1.00 76.62 128 SER A C 1
ATOM 1008 O O . SER A 1 128 ? -2.051 -3.523 -15.831 1.00 76.62 128 SER A O 1
ATOM 1010 N N . GLY A 1 129 ? -3.625 -4.946 -15.067 1.00 85.50 129 GLY A N 1
ATOM 1011 C CA . GLY A 1 129 ? -2.783 -5.691 -14.129 1.00 85.50 129 GLY A CA 1
ATOM 1012 C C . GLY A 1 129 ? -2.938 -5.256 -12.671 1.00 85.50 129 GLY A C 1
ATOM 1013 O O . GLY A 1 129 ? -3.478 -4.193 -12.360 1.00 85.50 129 GLY A O 1
ATOM 1014 N N . LYS A 1 130 ? -2.453 -6.097 -11.757 1.00 88.69 130 LYS A N 1
ATOM 1015 C CA . LYS A 1 130 ? -2.471 -5.857 -10.308 1.00 88.69 130 LYS A CA 1
ATOM 1016 C C . LYS A 1 130 ? -1.162 -6.301 -9.692 1.00 88.69 130 LYS A C 1
ATOM 1018 O O . LYS A 1 130 ? -0.723 -7.427 -9.921 1.00 88.69 130 LYS A O 1
ATOM 1023 N N . ALA A 1 131 ? -0.596 -5.454 -8.846 1.00 88.69 131 ALA A N 1
ATOM 1024 C CA . ALA A 1 131 ? 0.598 -5.772 -8.079 1.00 88.69 131 ALA A CA 1
ATOM 1025 C C . ALA A 1 131 ? 0.301 -5.718 -6.582 1.00 88.69 131 ALA A C 1
ATOM 1027 O O . ALA A 1 131 ? -0.411 -4.833 -6.109 1.00 88.69 131 ALA A O 1
ATOM 1028 N N . LEU A 1 132 ? 0.881 -6.641 -5.825 1.00 90.19 132 LEU A N 1
ATOM 1029 C CA . LEU A 1 132 ? 1.023 -6.489 -4.389 1.00 90.19 132 LEU A CA 1
ATOM 1030 C C . LEU A 1 132 ? 2.211 -5.568 -4.137 1.00 90.19 132 LEU A C 1
ATOM 1032 O O . LEU A 1 132 ? 3.324 -5.831 -4.600 1.00 90.19 132 LEU A O 1
ATOM 1036 N N . VAL A 1 133 ? 1.973 -4.485 -3.413 1.00 90.38 133 VAL A N 1
ATOM 1037 C CA . VAL A 1 133 ? 2.979 -3.470 -3.115 1.00 90.38 133 VAL A CA 1
ATOM 1038 C C . VAL A 1 133 ? 2.974 -3.152 -1.629 1.00 90.38 133 VAL A C 1
ATOM 1040 O O . VAL A 1 133 ? 2.006 -3.441 -0.931 1.00 90.38 133 VAL A O 1
ATOM 1043 N N . ARG A 1 134 ? 4.036 -2.520 -1.141 1.00 90.88 134 ARG A N 1
ATOM 1044 C CA . ARG A 1 134 ? 4.069 -1.922 0.199 1.00 90.88 134 ARG A CA 1
ATOM 1045 C C . ARG A 1 134 ? 4.760 -0.572 0.165 1.00 90.88 134 ARG A C 1
ATOM 1047 O O . ARG A 1 134 ? 5.603 -0.337 -0.705 1.00 90.88 134 ARG A O 1
ATOM 1054 N N . PHE A 1 135 ? 4.419 0.296 1.110 1.00 90.44 135 PHE A N 1
ATOM 1055 C CA . PHE A 1 135 ? 5.192 1.511 1.324 1.00 90.44 135 PHE A CA 1
ATOM 1056 C C . PHE A 1 135 ? 6.519 1.191 1.995 1.00 90.44 135 PHE A C 1
ATOM 1058 O O . PHE A 1 135 ? 6.591 0.350 2.889 1.00 90.44 135 PHE A O 1
ATOM 1065 N N . GLU A 1 136 ? 7.551 1.916 1.584 1.00 90.19 136 GLU A N 1
ATOM 1066 C CA . GLU A 1 136 ? 8.855 1.921 2.234 1.00 90.19 136 GLU A CA 1
ATOM 1067 C C . GLU A 1 136 ? 9.392 3.343 2.327 1.00 90.19 136 GLU A C 1
ATOM 1069 O O . GLU A 1 136 ? 8.944 4.244 1.610 1.00 90.19 136 GLU A O 1
ATOM 1074 N N . MET A 1 137 ? 10.379 3.533 3.199 1.00 88.56 137 MET A N 1
ATOM 1075 C CA . MET A 1 137 ? 11.184 4.745 3.227 1.00 88.56 137 MET A CA 1
ATOM 1076 C C . MET A 1 137 ? 12.519 4.471 2.539 1.00 88.56 137 MET A C 1
ATOM 1078 O O . MET A 1 137 ? 13.217 3.527 2.897 1.00 88.56 137 MET A O 1
ATOM 1082 N N . ALA A 1 138 ? 12.878 5.299 1.561 1.00 86.69 138 ALA A N 1
ATOM 1083 C CA . ALA A 1 138 ? 14.162 5.215 0.875 1.00 86.69 138 ALA A CA 1
ATOM 1084 C C . ALA A 1 138 ? 14.819 6.593 0.790 1.00 86.69 138 ALA A C 1
ATOM 1086 O O . ALA A 1 138 ? 14.152 7.596 0.526 1.00 86.69 138 ALA A O 1
ATOM 1087 N N . ASN A 1 139 ? 16.137 6.638 0.975 1.00 86.12 139 ASN A N 1
ATOM 1088 C CA . ASN A 1 139 ? 16.927 7.843 0.752 1.00 86.12 139 ASN A CA 1
ATOM 1089 C C . ASN A 1 139 ? 17.108 8.050 -0.755 1.00 86.12 139 ASN A C 1
ATOM 1091 O O . ASN A 1 139 ? 17.823 7.294 -1.409 1.00 86.12 139 ASN A O 1
ATOM 1095 N N . LEU A 1 140 ? 16.433 9.057 -1.314 1.00 83.44 140 LEU A N 1
ATOM 1096 C CA . LEU A 1 140 ? 16.506 9.386 -2.737 1.00 83.44 140 LEU A CA 1
ATOM 1097 C C . LEU A 1 140 ? 17.294 10.679 -2.958 1.00 83.44 140 LEU A C 1
ATOM 1099 O O . LEU A 1 140 ? 17.159 11.611 -2.160 1.00 83.44 140 LEU A O 1
ATOM 1103 N N . PRO A 1 141 ? 18.082 10.780 -4.040 1.00 79.88 141 PRO A N 1
ATOM 1104 C CA . PRO A 1 141 ? 18.841 11.987 -4.340 1.00 79.88 141 PRO A CA 1
ATOM 1105 C C . PRO A 1 141 ? 17.909 13.179 -4.598 1.00 79.88 141 PRO A C 1
ATOM 1107 O O . PRO A 1 141 ? 16.879 13.063 -5.268 1.00 79.88 141 PRO A O 1
ATOM 1110 N N . CYS A 1 142 ? 18.270 14.349 -4.068 1.00 73.38 142 CYS A N 1
ATOM 1111 C CA . CYS A 1 142 ? 17.478 15.578 -4.206 1.00 73.38 142 CYS A CA 1
ATOM 1112 C C . CYS A 1 142 ? 17.430 16.107 -5.648 1.00 73.38 142 CYS A C 1
ATOM 1114 O O . CYS A 1 142 ? 16.478 16.789 -6.032 1.00 73.38 142 CYS A O 1
ATOM 1116 N N . LYS A 1 143 ? 18.471 15.817 -6.435 1.00 72.19 143 LYS A N 1
ATOM 1117 C CA . LYS A 1 143 ? 18.621 16.141 -7.859 1.00 72.19 143 LYS A CA 1
ATOM 1118 C C . LYS A 1 143 ? 19.372 14.999 -8.542 1.00 72.19 143 LYS A C 1
ATOM 1120 O O . LYS A 1 143 ? 20.068 14.252 -7.858 1.00 72.19 143 LYS A O 1
ATOM 1125 N N . ALA A 1 144 ? 19.253 14.896 -9.867 1.00 66.12 144 ALA A N 1
ATOM 1126 C CA . ALA A 1 144 ? 20.137 14.027 -10.643 1.00 66.12 144 ALA A CA 1
ATOM 1127 C C . ALA A 1 144 ? 21.599 14.338 -10.268 1.00 66.12 144 ALA A C 1
ATOM 1129 O O . ALA A 1 144 ? 21.955 15.509 -10.130 1.00 66.12 144 ALA A O 1
ATOM 1130 N N . ASP A 1 145 ? 22.377 13.289 -10.005 1.00 69.62 145 ASP A N 1
ATOM 1131 C CA . ASP A 1 145 ? 23.809 13.341 -9.675 1.00 69.62 145 ASP A CA 1
ATOM 1132 C C . ASP A 1 145 ? 24.184 14.012 -8.337 1.00 69.62 145 ASP A C 1
ATOM 1134 O O . ASP A 1 145 ? 25.351 14.304 -8.081 1.00 69.62 145 ASP A O 1
ATOM 1138 N N . SER A 1 146 ? 23.218 14.239 -7.438 1.00 77.19 146 SER A N 1
ATOM 1139 C CA . SER A 1 146 ? 23.502 14.772 -6.101 1.00 77.19 146 SER A CA 1
ATOM 1140 C C . SER A 1 146 ? 23.833 13.671 -5.091 1.00 77.19 146 SER A C 1
ATOM 1142 O O . SER A 1 146 ? 23.084 12.705 -4.956 1.00 77.19 146 SER A O 1
ATOM 1144 N N . SER A 1 147 ? 24.893 13.873 -4.302 1.00 77.75 147 SER A N 1
ATOM 1145 C CA . SER A 1 147 ? 25.197 13.068 -3.108 1.00 77.75 147 SER A CA 1
ATOM 1146 C C . SER A 1 147 ? 24.242 13.341 -1.938 1.00 77.75 147 SER A C 1
ATOM 1148 O O . SER A 1 147 ? 24.124 12.517 -1.032 1.00 77.75 147 SER A O 1
ATOM 1150 N N . ASN A 1 148 ? 23.526 14.471 -1.959 1.00 81.69 148 ASN A N 1
ATOM 1151 C CA . ASN A 1 148 ? 22.533 14.797 -0.945 1.00 81.69 148 ASN A CA 1
ATOM 1152 C C . ASN A 1 148 ? 21.254 14.007 -1.209 1.00 81.69 148 ASN A C 1
ATOM 1154 O O . ASN A 1 148 ? 20.551 14.232 -2.201 1.00 81.69 148 ASN A O 1
ATOM 1158 N N . THR A 1 149 ? 20.938 13.108 -0.283 1.00 83.44 149 THR A N 1
ATOM 1159 C CA . THR A 1 149 ? 19.712 12.317 -0.307 1.00 83.44 149 THR A CA 1
ATOM 1160 C C . THR A 1 149 ? 18.714 12.827 0.726 1.00 83.44 149 THR A C 1
ATOM 1162 O O . THR A 1 149 ? 19.077 13.452 1.721 1.00 83.44 149 THR A O 1
ATOM 1165 N N . THR A 1 150 ? 17.430 12.590 0.472 1.00 83.25 150 THR A N 1
ATOM 1166 C CA . THR A 1 150 ? 16.355 12.840 1.434 1.00 83.25 150 THR A CA 1
ATOM 1167 C C . THR A 1 150 ? 15.473 11.605 1.564 1.00 83.25 150 THR A C 1
ATOM 1169 O O . THR A 1 150 ? 15.204 10.949 0.552 1.00 83.25 150 THR A O 1
ATOM 1172 N N . PRO A 1 151 ? 14.989 11.290 2.777 1.00 84.56 151 PRO A N 1
ATOM 1173 C CA . PRO A 1 151 ? 14.069 10.184 2.978 1.00 84.56 151 PRO A CA 1
ATOM 1174 C C . PRO A 1 151 ? 12.736 10.490 2.289 1.00 84.56 151 PRO A C 1
ATOM 1176 O O . PRO A 1 151 ? 12.083 11.512 2.538 1.00 84.56 151 PRO A O 1
ATOM 1179 N N . LYS A 1 152 ? 12.333 9.600 1.386 1.00 85.50 152 LYS A N 1
ATOM 1180 C CA . LYS A 1 152 ? 11.082 9.677 0.633 1.00 85.50 152 LYS A CA 1
ATOM 1181 C C . LYS A 1 152 ? 10.288 8.399 0.817 1.00 85.50 152 LYS A C 1
ATOM 1183 O O . LYS A 1 152 ? 10.836 7.301 0.764 1.00 85.50 152 LYS A O 1
ATOM 1188 N N . VAL A 1 153 ? 8.973 8.566 0.942 1.00 86.44 153 VAL A N 1
ATOM 1189 C CA . VAL A 1 153 ? 8.044 7.444 0.862 1.00 86.44 153 VAL A CA 1
ATOM 1190 C C . VAL A 1 153 ? 7.969 6.992 -0.595 1.00 86.44 153 VAL A C 1
ATOM 1192 O O . VAL A 1 153 ? 7.713 7.787 -1.510 1.00 86.44 153 VAL A O 1
ATOM 1195 N N . VAL A 1 154 ? 8.254 5.713 -0.795 1.00 88.00 154 VAL A N 1
ATOM 1196 C CA . VAL A 1 154 ? 8.280 5.011 -2.077 1.00 88.00 154 VAL A CA 1
ATOM 1197 C C . VAL A 1 154 ? 7.420 3.755 -1.974 1.00 88.00 154 VAL A C 1
ATOM 1199 O O . VAL A 1 154 ? 6.928 3.406 -0.901 1.00 88.00 154 VAL A O 1
ATOM 1202 N N . LEU A 1 155 ? 7.235 3.067 -3.095 1.00 91.00 155 LEU A N 1
ATOM 1203 C CA . LEU A 1 155 ? 6.584 1.762 -3.123 1.00 91.00 155 LEU A CA 1
ATOM 1204 C C . LEU A 1 155 ? 7.580 0.689 -3.536 1.00 91.00 155 LEU A C 1
ATOM 1206 O O . LEU A 1 155 ? 8.318 0.883 -4.502 1.00 91.00 155 LEU A O 1
ATOM 1210 N N . ARG A 1 156 ? 7.545 -0.458 -2.860 1.00 91.81 156 ARG A N 1
ATOM 1211 C CA . ARG A 1 156 ? 8.175 -1.697 -3.322 1.00 91.81 156 ARG A CA 1
ATOM 1212 C C . ARG A 1 156 ? 7.128 -2.587 -3.970 1.00 91.81 156 ARG A C 1
ATOM 1214 O O . ARG A 1 156 ? 6.067 -2.805 -3.387 1.00 91.81 156 ARG A O 1
ATOM 1221 N N . ALA A 1 157 ? 7.433 -3.113 -5.150 1.00 91.44 157 ALA A N 1
ATOM 1222 C CA . ALA A 1 157 ? 6.662 -4.190 -5.749 1.00 91.44 157 ALA A CA 1
ATOM 1223 C C . ALA A 1 157 ? 7.060 -5.501 -5.068 1.00 91.44 157 ALA A C 1
ATOM 1225 O O . ALA A 1 157 ? 8.214 -5.913 -5.134 1.00 91.44 157 ALA A O 1
ATOM 1226 N N . LEU A 1 158 ? 6.118 -6.143 -4.384 1.00 89.88 158 LEU A N 1
ATOM 1227 C CA . LEU A 1 158 ? 6.350 -7.439 -3.752 1.00 89.88 158 LEU A CA 1
ATOM 1228 C C . LEU A 1 158 ? 6.136 -8.560 -4.757 1.00 89.88 158 LEU A C 1
ATOM 1230 O O . LEU A 1 158 ? 6.975 -9.445 -4.878 1.00 89.88 158 LEU A O 1
ATOM 1234 N N . ARG A 1 159 ? 5.021 -8.495 -5.491 1.00 88.00 159 ARG A N 1
ATOM 1235 C CA . ARG A 1 159 ? 4.618 -9.539 -6.429 1.00 88.00 159 ARG A CA 1
ATOM 1236 C C . ARG A 1 159 ? 3.644 -9.016 -7.477 1.00 88.00 159 ARG A C 1
ATOM 1238 O O . ARG A 1 159 ? 2.778 -8.202 -7.155 1.00 88.00 159 ARG A O 1
ATOM 1245 N N . MET A 1 160 ? 3.717 -9.530 -8.699 1.00 87.62 160 MET A N 1
ATOM 1246 C CA . MET A 1 160 ? 2.674 -9.361 -9.705 1.00 87.62 160 MET A CA 1
ATOM 1247 C C . MET A 1 160 ? 1.565 -10.397 -9.479 1.00 87.62 160 MET A C 1
ATOM 1249 O O . MET A 1 160 ? 1.806 -11.604 -9.496 1.00 87.62 160 MET A O 1
ATOM 1253 N N . LEU A 1 161 ? 0.343 -9.929 -9.229 1.00 87.06 161 LEU A N 1
ATOM 1254 C CA . LEU A 1 161 ? -0.817 -10.786 -8.958 1.00 87.06 161 LEU A CA 1
ATOM 1255 C C . LEU A 1 161 ? -1.595 -11.079 -10.237 1.00 87.06 161 LEU A C 1
ATOM 1257 O O . LEU A 1 161 ? -1.962 -12.220 -10.499 1.00 87.06 161 LEU A O 1
ATOM 1261 N N . GLU A 1 162 ? -1.812 -10.043 -11.042 1.00 89.12 162 GLU A N 1
ATOM 1262 C CA . GLU A 1 162 ? -2.389 -10.150 -12.377 1.00 89.12 162 GLU A CA 1
ATOM 1263 C C . GLU A 1 162 ? -1.418 -9.477 -13.349 1.00 89.12 162 GLU A C 1
ATOM 1265 O O . GLU A 1 162 ? -1.178 -8.272 -13.211 1.00 89.12 162 GLU A O 1
ATOM 1270 N N . PRO A 1 163 ? -0.828 -10.220 -14.302 1.00 85.19 163 PRO A N 1
ATOM 1271 C CA . PRO A 1 163 ? 0.072 -9.621 -15.269 1.00 85.19 163 PRO A CA 1
ATOM 1272 C C . PRO A 1 163 ? -0.699 -8.623 -16.145 1.00 85.19 163 PRO A C 1
ATOM 1274 O O . PRO A 1 163 ? -1.862 -8.865 -16.486 1.00 85.19 163 PRO A O 1
ATOM 1277 N N . PRO A 1 164 ? -0.070 -7.508 -16.539 1.00 84.94 164 PRO A N 1
ATOM 1278 C CA . PRO A 1 164 ? -0.636 -6.615 -17.540 1.00 84.94 164 PRO A CA 1
ATOM 1279 C C . PRO A 1 164 ? -0.837 -7.328 -18.880 1.00 84.94 164 PRO A C 1
ATOM 1281 O O . PRO A 1 164 ? -0.223 -8.361 -19.159 1.00 84.94 164 PRO A O 1
ATOM 1284 N N . THR A 1 165 ? -1.688 -6.763 -19.736 1.00 83.88 165 THR A N 1
ATOM 1285 C CA . THR A 1 165 ? -1.872 -7.270 -21.103 1.00 83.88 165 THR A CA 1
ATOM 1286 C C . THR A 1 165 ? -0.541 -7.288 -21.867 1.00 83.88 165 THR A C 1
ATOM 1288 O O . THR A 1 165 ? 0.345 -6.488 -21.564 1.00 83.88 165 THR A O 1
ATOM 1291 N N . PRO A 1 166 ? -0.383 -8.127 -22.910 1.00 81.44 166 PRO A N 1
ATOM 1292 C CA . PRO A 1 166 ? 0.865 -8.201 -23.675 1.00 81.44 166 PRO A CA 1
ATOM 1293 C C . PRO A 1 166 ? 1.366 -6.851 -24.209 1.00 81.44 166 PRO A C 1
ATOM 1295 O O . PRO A 1 166 ? 2.570 -6.639 -24.292 1.00 81.44 166 PRO A O 1
ATOM 1298 N N . LYS A 1 167 ? 0.451 -5.919 -24.514 1.00 76.31 167 LYS A N 1
ATOM 1299 C CA . LYS A 1 167 ? 0.777 -4.554 -24.961 1.00 76.31 167 LYS A CA 1
ATOM 1300 C C . LYS A 1 167 ? 1.470 -3.716 -23.882 1.00 76.31 167 LYS A C 1
ATOM 1302 O O . LYS A 1 167 ? 2.283 -2.860 -24.206 1.00 76.31 167 LYS A O 1
ATOM 1307 N N . ASP A 1 168 ? 1.147 -3.977 -22.620 1.00 75.81 168 ASP A N 1
ATOM 1308 C CA . ASP A 1 168 ? 1.663 -3.259 -21.454 1.00 75.81 168 ASP A CA 1
ATOM 1309 C C . ASP A 1 168 ? 2.791 -4.029 -20.743 1.00 75.81 168 ASP A C 1
ATOM 1311 O O . ASP A 1 168 ? 3.452 -3.476 -19.866 1.00 75.81 168 ASP A O 1
ATOM 1315 N N . ALA A 1 169 ? 3.010 -5.304 -21.082 1.00 78.88 169 ALA A N 1
ATOM 1316 C CA . ALA A 1 169 ? 3.876 -6.214 -20.333 1.00 78.88 169 ALA A CA 1
ATOM 1317 C C . ALA A 1 169 ? 5.349 -5.780 -20.327 1.00 78.88 169 ALA A C 1
ATOM 1319 O O . ALA A 1 169 ? 5.977 -5.759 -19.267 1.00 78.88 169 ALA A O 1
ATOM 1320 N N . GLU A 1 170 ? 5.887 -5.385 -21.485 1.00 78.94 170 GLU A N 1
ATOM 1321 C CA . GLU A 1 170 ? 7.261 -4.878 -21.598 1.00 78.94 170 GLU A CA 1
ATOM 1322 C C . GLU A 1 170 ? 7.457 -3.657 -20.696 1.00 78.94 170 GLU A C 1
ATOM 1324 O O . GLU A 1 170 ? 8.344 -3.623 -19.845 1.00 78.94 170 GLU A O 1
ATOM 1329 N N . PHE A 1 171 ? 6.550 -2.692 -20.804 1.00 75.38 171 PHE A N 1
ATOM 1330 C CA . PHE A 1 171 ? 6.572 -1.477 -20.010 1.00 75.38 171 PHE A CA 1
ATOM 1331 C C . PHE A 1 171 ? 6.451 -1.747 -18.503 1.00 75.38 171 PHE A C 1
ATOM 1333 O O . PHE A 1 171 ? 7.219 -1.222 -17.692 1.00 75.38 171 PHE A O 1
ATOM 1340 N N . ALA A 1 172 ? 5.512 -2.605 -18.114 1.00 78.94 172 ALA A N 1
ATOM 1341 C CA . ALA A 1 172 ? 5.316 -2.971 -16.725 1.00 78.94 172 ALA A CA 1
ATOM 1342 C C . ALA A 1 172 ? 6.537 -3.684 -16.138 1.00 78.94 172 ALA A C 1
ATOM 1344 O O . ALA A 1 172 ? 6.876 -3.429 -14.987 1.00 78.94 172 ALA A O 1
ATOM 1345 N N . SER A 1 173 ? 7.242 -4.501 -16.926 1.00 81.38 173 SER A N 1
ATOM 1346 C CA . SER A 1 173 ? 8.476 -5.170 -16.493 1.00 81.38 173 SER A CA 1
ATOM 1347 C C . SER A 1 173 ? 9.621 -4.200 -16.171 1.00 81.38 173 SER A C 1
ATOM 1349 O O . SER A 1 173 ? 10.501 -4.523 -15.373 1.00 81.38 173 SER A O 1
ATOM 1351 N N . LEU A 1 174 ? 9.608 -2.990 -16.741 1.00 81.75 174 LEU A N 1
ATOM 1352 C CA . LEU A 1 174 ? 10.593 -1.948 -16.438 1.00 81.75 174 LEU A CA 1
ATOM 1353 C C . LEU A 1 174 ? 10.286 -1.236 -15.115 1.00 81.75 174 LEU A C 1
ATOM 1355 O O . LEU A 1 174 ? 11.203 -0.789 -14.427 1.00 81.75 174 LEU A O 1
ATOM 1359 N N . ILE A 1 175 ? 9.005 -1.135 -14.756 1.00 82.38 175 ILE A N 1
ATOM 1360 C CA . ILE A 1 175 ? 8.531 -0.361 -13.602 1.00 82.38 175 ILE A CA 1
ATOM 1361 C C . ILE A 1 175 ? 8.310 -1.226 -12.362 1.00 82.38 175 ILE A C 1
ATOM 1363 O O . ILE A 1 175 ? 8.667 -0.816 -11.257 1.00 82.38 175 ILE A O 1
ATOM 1367 N N . PHE A 1 176 ? 7.707 -2.398 -12.544 1.00 85.31 176 PHE A N 1
ATOM 1368 C CA . PHE A 1 176 ? 7.231 -3.299 -11.499 1.00 85.31 176 PHE A CA 1
ATOM 1369 C C . PHE A 1 176 ? 8.048 -4.586 -11.505 1.00 85.31 176 PHE A C 1
ATOM 1371 O O . PHE A 1 176 ? 7.565 -5.659 -11.864 1.00 85.31 176 PHE A O 1
ATOM 1378 N N . LYS A 1 177 ? 9.309 -4.469 -11.097 1.00 87.00 177 LYS A N 1
ATOM 1379 C CA . LYS A 1 177 ? 10.158 -5.634 -10.852 1.00 87.00 177 LYS A CA 1
ATOM 1380 C C . LYS A 1 177 ? 9.906 -6.143 -9.441 1.00 87.00 177 LYS A C 1
ATOM 1382 O O . LYS A 1 177 ? 10.028 -5.381 -8.483 1.00 87.00 177 LYS A O 1
ATOM 1387 N N . GLU A 1 178 ? 9.534 -7.414 -9.322 1.00 89.06 178 GLU A N 1
ATOM 1388 C CA . GLU A 1 178 ? 9.293 -8.044 -8.023 1.00 89.06 178 GLU A CA 1
ATOM 1389 C C . GLU A 1 178 ? 10.519 -7.914 -7.116 1.00 89.06 178 GLU A C 1
ATOM 1391 O O . GLU A 1 178 ? 11.667 -8.015 -7.552 1.00 89.06 178 GLU A O 1
ATOM 1396 N N . GLY A 1 179 ? 10.265 -7.619 -5.846 1.00 86.50 179 GLY A N 1
ATOM 1397 C CA . GLY A 1 179 ? 11.293 -7.342 -4.858 1.00 86.50 179 GLY A CA 1
ATOM 1398 C C . GLY A 1 179 ? 12.002 -5.998 -5.030 1.00 86.50 179 GLY A C 1
ATOM 1399 O O . GLY A 1 179 ? 12.867 -5.706 -4.212 1.00 86.50 179 GLY A O 1
ATOM 1400 N N . GLN A 1 180 ? 11.668 -5.155 -6.016 1.00 90.25 180 GLN A N 1
ATOM 1401 C CA . GLN A 1 180 ? 12.319 -3.857 -6.243 1.00 90.25 180 GLN A CA 1
ATOM 1402 C C . GLN A 1 180 ? 11.396 -2.666 -5.971 1.00 90.25 180 GLN A C 1
ATOM 1404 O O . GLN A 1 180 ? 10.167 -2.768 -5.972 1.00 90.25 180 GLN A O 1
ATOM 1409 N N . LEU A 1 181 ? 12.006 -1.500 -5.744 1.00 90.94 181 LEU A N 1
ATOM 1410 C CA . LEU A 1 181 ? 11.269 -0.241 -5.685 1.00 90.94 181 LEU A CA 1
ATOM 1411 C C . LEU A 1 181 ? 10.657 0.069 -7.054 1.00 90.94 181 LEU A C 1
ATOM 1413 O O . LEU A 1 181 ? 11.314 -0.086 -8.085 1.00 90.94 181 LEU A O 1
ATOM 1417 N N . ILE A 1 182 ? 9.414 0.541 -7.051 1.00 88.44 182 ILE A N 1
ATOM 1418 C CA . ILE A 1 182 ? 8.693 0.939 -8.258 1.00 88.44 182 ILE A CA 1
ATOM 1419 C C . ILE A 1 182 ? 9.428 2.105 -8.907 1.00 88.44 182 ILE A C 1
ATOM 1421 O O . ILE A 1 182 ? 9.673 3.133 -8.270 1.00 88.44 182 ILE A O 1
ATOM 1425 N N . GLN A 1 183 ? 9.762 1.956 -10.184 1.00 86.06 183 GLN A N 1
ATOM 1426 C CA . GLN A 1 183 ? 10.559 2.942 -10.904 1.00 86.06 183 GLN A CA 1
ATOM 1427 C C . GLN A 1 183 ? 9.694 4.055 -11.502 1.00 86.06 183 GLN A C 1
ATOM 1429 O O . GLN A 1 183 ? 8.557 3.860 -11.937 1.00 86.06 183 GLN A O 1
ATOM 1434 N N . LYS A 1 184 ? 10.250 5.261 -11.561 1.00 80.44 184 LYS A N 1
ATOM 1435 C CA . LYS A 1 184 ? 9.733 6.339 -12.395 1.00 80.44 184 LYS A CA 1
ATOM 1436 C C . LYS A 1 184 ? 10.196 6.091 -13.826 1.00 80.44 184 LYS A C 1
ATOM 1438 O O . LYS A 1 184 ? 11.387 5.933 -14.064 1.00 80.44 184 LYS A O 1
ATOM 1443 N N . TYR A 1 185 ? 9.256 6.121 -14.761 1.00 76.94 185 TYR A N 1
ATOM 1444 C CA . TYR A 1 185 ? 9.530 6.023 -16.189 1.00 76.94 185 TYR A CA 1
ATOM 1445 C C . TYR A 1 185 ? 9.260 7.356 -16.882 1.00 76.94 185 TYR A C 1
ATOM 1447 O O . TYR A 1 185 ? 8.228 7.989 -16.632 1.00 76.94 185 TYR A O 1
ATOM 1455 N N . ASP A 1 186 ? 10.177 7.772 -17.749 1.00 73.50 186 ASP A N 1
ATOM 1456 C CA . ASP A 1 186 ? 10.027 8.933 -18.615 1.00 73.50 186 ASP A CA 1
ATOM 1457 C C . ASP A 1 186 ? 9.639 8.490 -20.030 1.00 73.50 186 ASP A C 1
ATOM 1459 O O . ASP A 1 186 ? 10.402 7.847 -20.742 1.00 73.50 186 ASP A O 1
ATOM 1463 N N . VAL A 1 187 ? 8.429 8.869 -20.443 1.00 67.94 187 VAL A N 1
ATOM 1464 C CA . VAL A 1 187 ? 7.854 8.518 -21.754 1.00 67.94 187 VAL A CA 1
ATOM 1465 C C . VAL A 1 187 ? 8.618 9.139 -22.911 1.00 67.94 187 VAL A C 1
ATOM 1467 O O . VAL A 1 187 ? 8.609 8.602 -24.011 1.00 67.94 187 VAL A O 1
ATOM 1470 N N . ARG A 1 188 ? 9.240 10.298 -22.687 1.00 69.81 188 ARG A N 1
ATOM 1471 C CA . ARG A 1 188 ? 9.927 11.043 -23.743 1.00 69.81 188 ARG A CA 1
ATOM 1472 C C . ARG A 1 188 ? 11.268 10.414 -24.074 1.00 69.81 188 ARG A C 1
ATOM 1474 O O . ARG A 1 188 ? 11.663 10.418 -25.231 1.00 69.81 188 ARG A O 1
ATOM 1481 N N . THR A 1 189 ? 11.960 9.909 -23.058 1.00 72.5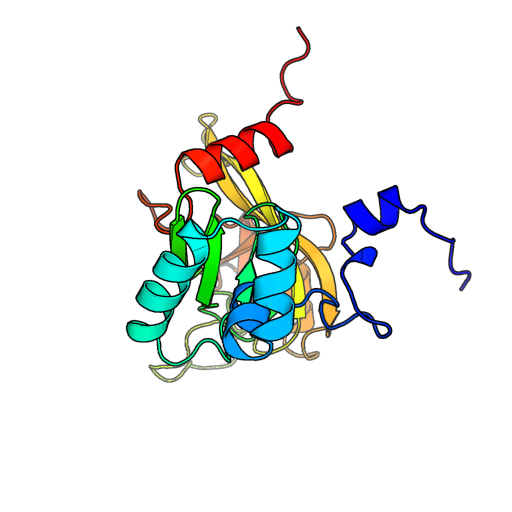6 189 THR A N 1
ATOM 1482 C CA . THR A 1 189 ? 13.287 9.300 -23.208 1.00 72.56 189 THR A CA 1
ATOM 1483 C C . THR A 1 189 ? 13.229 7.779 -23.285 1.00 72.56 189 THR A C 1
ATOM 1485 O O . THR A 1 189 ? 14.207 7.156 -23.677 1.00 72.56 189 THR A O 1
ATOM 1488 N N . GLY A 1 190 ? 12.102 7.172 -22.903 1.00 71.31 190 GLY A N 1
ATOM 1489 C CA . GLY A 1 190 ? 11.946 5.725 -22.813 1.00 71.31 190 GLY A CA 1
ATOM 1490 C C . GLY A 1 190 ? 12.709 5.093 -21.644 1.00 71.31 190 GLY A C 1
ATOM 1491 O O . GLY A 1 190 ? 12.822 3.871 -21.585 1.00 71.31 190 GLY A O 1
ATOM 1492 N N . MET A 1 191 ? 13.249 5.900 -20.720 1.00 77.62 191 MET A N 1
ATOM 1493 C CA . MET A 1 191 ? 14.145 5.435 -19.658 1.00 77.62 191 MET A CA 1
ATOM 1494 C C . MET A 1 191 ? 13.514 5.506 -18.266 1.00 77.62 191 MET A C 1
ATOM 1496 O O . MET A 1 191 ? 12.718 6.393 -17.946 1.00 77.62 191 MET A O 1
ATOM 1500 N N . THR A 1 192 ? 13.934 4.591 -17.392 1.00 79.75 192 THR A N 1
ATOM 1501 C CA . THR A 1 192 ? 13.657 4.666 -15.954 1.00 79.75 192 THR A CA 1
ATOM 1502 C C . THR A 1 192 ? 14.655 5.591 -15.263 1.00 79.75 192 THR A C 1
ATOM 1504 O O . THR A 1 192 ? 15.858 5.435 -15.443 1.00 79.75 192 THR A O 1
ATOM 1507 N N . THR A 1 193 ? 14.179 6.519 -14.433 1.00 76.19 193 THR A N 1
ATOM 1508 C CA . THR A 1 193 ? 15.019 7.547 -13.786 1.00 76.19 193 THR A CA 1
ATOM 1509 C C . THR A 1 193 ? 15.218 7.319 -12.282 1.00 76.19 193 THR A C 1
ATOM 1511 O O . THR A 1 193 ? 15.569 8.254 -11.568 1.00 76.19 193 THR A O 1
ATOM 1514 N N . GLY A 1 194 ? 14.923 6.118 -11.776 1.00 81.06 194 GLY A N 1
ATOM 1515 C CA . GLY A 1 194 ? 15.031 5.761 -10.357 1.00 81.06 194 GLY A CA 1
ATOM 1516 C C . GLY A 1 194 ? 13.683 5.607 -9.636 1.00 81.06 194 GLY A C 1
ATOM 1517 O O . GLY A 1 194 ? 12.626 5.782 -10.254 1.00 81.06 194 GLY A O 1
ATOM 1518 N N . PRO A 1 195 ? 13.695 5.282 -8.328 1.00 84.19 195 PRO A N 1
ATOM 1519 C CA . PRO A 1 195 ? 12.487 5.009 -7.560 1.00 84.19 195 PRO A CA 1
ATOM 1520 C C . PRO A 1 195 ? 11.493 6.167 -7.577 1.00 84.19 195 PRO A C 1
ATOM 1522 O O . PRO A 1 195 ? 11.843 7.343 -7.440 1.00 84.19 195 PRO A O 1
ATOM 1525 N N . ARG A 1 196 ? 10.214 5.830 -7.714 1.00 80.06 196 ARG A N 1
ATOM 1526 C CA . ARG A 1 196 ? 9.136 6.805 -7.720 1.00 80.06 196 ARG A CA 1
ATOM 1527 C C . ARG A 1 196 ? 8.724 7.140 -6.293 1.00 80.06 196 ARG A C 1
ATOM 1529 O O . ARG A 1 196 ? 8.172 6.304 -5.582 1.00 80.06 196 ARG A O 1
ATOM 1536 N N . SER A 1 197 ? 8.917 8.399 -5.913 1.00 79.38 197 SER A N 1
ATOM 1537 C CA . SER A 1 197 ? 8.273 8.928 -4.715 1.00 79.38 197 SER A CA 1
ATOM 1538 C C . SER A 1 197 ? 6.761 9.003 -4.923 1.00 79.38 197 SER A C 1
ATOM 1540 O O . SER A 1 197 ? 6.274 9.396 -5.989 1.00 79.38 197 SER A O 1
ATOM 1542 N N . THR A 1 198 ? 6.011 8.630 -3.893 1.00 72.19 198 THR A N 1
ATOM 1543 C CA . THR A 1 198 ? 4.546 8.650 -3.908 1.00 72.19 198 THR A CA 1
ATOM 1544 C C . THR A 1 198 ? 3.963 10.050 -3.730 1.00 72.19 198 THR A C 1
ATOM 1546 O O . THR A 1 198 ? 2.742 10.209 -3.786 1.00 72.19 198 THR A O 1
ATOM 1549 N N . THR A 1 199 ? 4.810 11.068 -3.531 1.00 63.31 199 THR A N 1
ATOM 1550 C CA . THR A 1 199 ? 4.404 12.430 -3.171 1.00 63.31 199 THR A CA 1
ATOM 1551 C C . THR A 1 199 ? 5.004 13.461 -4.129 1.00 63.31 199 THR A C 1
ATOM 1553 O O . THR A 1 199 ? 6.098 13.296 -4.671 1.00 63.31 199 THR A O 1
ATOM 1556 N N . ARG A 1 200 ? 4.234 14.514 -4.440 1.00 56.50 200 ARG A N 1
ATOM 1557 C CA . ARG A 1 200 ? 4.771 15.692 -5.141 1.00 56.50 200 ARG A CA 1
ATOM 1558 C C . ARG A 1 200 ? 5.445 16.588 -4.112 1.00 56.50 200 ARG A C 1
ATOM 1560 O O . ARG A 1 200 ? 5.076 16.543 -2.944 1.00 56.50 200 ARG A O 1
ATOM 1567 N N . MET A 1 201 ? 6.441 17.353 -4.569 1.00 50.03 201 MET A N 1
ATOM 1568 C CA . MET A 1 201 ? 7.267 18.219 -3.730 1.00 50.03 201 MET A CA 1
ATOM 1569 C C . MET A 1 201 ? 6.451 18.858 -2.594 1.00 50.03 201 MET A C 1
ATOM 1571 O O . MET A 1 201 ? 5.436 19.501 -2.842 1.00 50.03 201 MET A O 1
ATOM 1575 N N . VAL A 1 202 ? 6.964 18.678 -1.375 1.00 44.56 202 VAL A N 1
ATOM 1576 C CA . VAL A 1 202 ? 6.596 19.338 -0.113 1.00 44.56 202 VAL A CA 1
ATOM 1577 C C . VAL A 1 202 ? 5.524 18.674 0.768 1.00 44.56 202 VAL A C 1
ATOM 1579 O O . VAL A 1 202 ? 5.622 18.846 1.976 1.00 44.56 202 VAL A O 1
ATOM 1582 N N . GLU A 1 203 ? 4.594 17.837 0.291 1.00 49.53 203 GLU A N 1
ATOM 1583 C CA . GLU A 1 203 ? 3.569 17.294 1.213 1.00 49.53 203 GLU A CA 1
ATOM 1584 C C . GLU A 1 203 ? 3.228 15.817 1.002 1.00 49.53 203 GLU A C 1
ATOM 1586 O O . GLU A 1 203 ? 2.567 15.422 0.037 1.00 49.53 203 GLU A O 1
ATOM 1591 N N . ASP A 1 204 ? 3.577 15.007 2.001 1.00 60.22 204 ASP A N 1
ATOM 1592 C CA . ASP A 1 204 ? 3.015 13.677 2.179 1.00 60.22 204 ASP A CA 1
ATOM 1593 C C . ASP A 1 204 ? 1.632 13.792 2.843 1.00 60.22 204 ASP A C 1
ATOM 1595 O O . ASP A 1 204 ? 1.436 13.381 3.979 1.00 60.22 204 ASP A O 1
ATOM 1599 N N . ARG A 1 205 ? 0.643 14.385 2.156 1.00 61.78 205 ARG A N 1
ATOM 1600 C CA . ARG A 1 205 ? -0.686 14.674 2.752 1.00 61.78 205 ARG A CA 1
ATOM 1601 C C . ARG A 1 205 ? -1.375 13.458 3.384 1.00 61.78 205 ARG A C 1
ATOM 1603 O O . ARG A 1 205 ? -2.210 13.621 4.267 1.00 61.78 205 ARG A O 1
ATOM 1610 N N . PHE A 1 206 ? -1.031 12.254 2.928 1.00 70.62 206 PHE A N 1
ATOM 1611 C CA . PHE A 1 206 ? -1.556 10.988 3.440 1.00 70.62 206 PHE A CA 1
ATOM 1612 C C . PHE A 1 206 ? -0.610 10.264 4.415 1.00 70.62 206 PHE A C 1
ATOM 1614 O O . PHE A 1 206 ? -0.954 9.189 4.897 1.00 70.62 206 PHE A O 1
ATOM 1621 N N . VAL A 1 207 ? 0.568 10.823 4.710 1.00 77.06 207 VAL A N 1
ATOM 1622 C CA . VAL A 1 207 ? 1.555 10.261 5.641 1.00 77.06 207 VAL A CA 1
ATOM 1623 C C . VAL A 1 207 ? 1.723 11.232 6.802 1.00 77.06 207 VAL A C 1
ATOM 1625 O O . VAL A 1 207 ? 2.302 12.309 6.672 1.00 77.06 207 VAL A O 1
ATOM 1628 N N . LEU A 1 208 ? 1.210 10.849 7.967 1.00 78.62 208 LEU A N 1
ATOM 1629 C CA . LEU A 1 208 ? 1.421 11.612 9.194 1.00 78.62 208 LEU A CA 1
ATOM 1630 C C . LEU A 1 208 ? 2.876 11.527 9.660 1.00 78.62 208 LEU A C 1
ATOM 1632 O O . LEU A 1 208 ? 3.548 10.550 9.334 1.00 78.62 208 LEU A O 1
ATOM 1636 N N . PRO A 1 209 ? 3.353 12.467 10.499 1.00 82.25 209 PRO A N 1
ATOM 1637 C CA . PRO A 1 209 ? 4.670 12.359 11.127 1.00 82.25 209 PRO A CA 1
ATOM 1638 C C . PRO A 1 209 ? 4.894 11.013 11.831 1.00 82.25 209 PRO A C 1
ATOM 1640 O O . PRO A 1 209 ? 5.960 10.424 11.724 1.00 82.25 209 PRO A O 1
ATOM 1643 N N . SER A 1 210 ? 3.863 10.485 12.485 1.00 82.00 210 SER A N 1
ATOM 1644 C CA . SER A 1 210 ? 3.838 9.163 13.121 1.00 82.00 210 SER A CA 1
ATOM 1645 C C . SER A 1 210 ? 3.905 8.004 12.122 1.00 82.00 210 SER A C 1
ATOM 1647 O O . SER A 1 210 ? 4.654 7.059 12.340 1.00 82.00 210 SER A O 1
ATOM 1649 N N . SER A 1 211 ? 3.195 8.096 10.993 1.00 82.00 211 SER A N 1
ATOM 1650 C CA . SER A 1 211 ? 3.286 7.118 9.898 1.00 82.00 211 SER A CA 1
ATOM 1651 C C . SER A 1 211 ? 4.668 7.128 9.245 1.00 82.00 211 SER A C 1
ATOM 1653 O O . SER A 1 211 ? 5.230 6.074 8.966 1.00 82.00 211 SER A O 1
ATOM 1655 N N . ARG A 1 212 ? 5.236 8.322 9.030 1.00 85.06 212 ARG A N 1
ATOM 1656 C CA . ARG A 1 212 ? 6.610 8.503 8.552 1.00 85.06 212 ARG A CA 1
ATOM 1657 C C . ARG A 1 212 ? 7.592 7.882 9.539 1.00 85.06 212 ARG A C 1
ATOM 1659 O O . ARG A 1 212 ? 8.402 7.073 9.112 1.00 85.06 212 ARG A O 1
ATOM 1666 N N . LYS A 1 213 ? 7.472 8.193 10.832 1.00 85.19 213 LYS A N 1
ATOM 1667 C CA . LYS A 1 213 ? 8.321 7.617 11.878 1.00 85.19 213 LYS A CA 1
ATOM 1668 C C . LYS A 1 213 ? 8.244 6.092 11.871 1.00 85.19 213 LYS A C 1
ATOM 1670 O O . LYS A 1 213 ? 9.279 5.447 11.872 1.00 85.19 213 LYS A O 1
ATOM 1675 N N . LEU A 1 214 ? 7.047 5.512 11.773 1.00 85.50 214 LEU A N 1
ATOM 1676 C CA . LEU A 1 214 ? 6.887 4.059 11.682 1.00 85.50 214 LEU A CA 1
ATOM 1677 C C . LEU A 1 214 ? 7.610 3.477 10.454 1.00 85.50 214 LEU A C 1
ATOM 1679 O O . LEU A 1 214 ? 8.295 2.465 10.572 1.00 85.50 214 LEU A O 1
ATOM 1683 N N . LEU A 1 215 ? 7.507 4.122 9.287 1.00 87.62 215 LEU A N 1
ATOM 1684 C CA . LEU A 1 215 ? 8.237 3.710 8.081 1.00 87.62 215 LEU A CA 1
ATOM 1685 C C . LEU A 1 215 ? 9.760 3.838 8.253 1.00 87.62 215 LEU A C 1
ATOM 1687 O O . LEU A 1 215 ? 10.496 2.953 7.829 1.00 87.62 215 LEU A O 1
ATOM 1691 N N . GLU A 1 216 ? 10.242 4.913 8.875 1.00 86.69 216 GLU A N 1
ATOM 1692 C CA . GLU A 1 216 ? 11.667 5.117 9.170 1.00 86.69 216 GLU A CA 1
ATOM 1693 C C . GLU A 1 216 ? 12.192 4.051 10.138 1.00 86.69 216 GLU A C 1
ATOM 1695 O O . GLU A 1 216 ? 13.232 3.445 9.888 1.00 86.69 216 GLU A O 1
ATOM 1700 N N . GLU A 1 217 ? 11.453 3.765 11.208 1.00 86.31 217 GLU A N 1
ATOM 1701 C CA . GLU A 1 217 ? 11.806 2.734 12.184 1.00 86.31 217 GLU A CA 1
ATOM 1702 C C . GLU A 1 217 ? 11.796 1.330 11.579 1.00 86.31 217 GLU A C 1
ATOM 1704 O O . GLU A 1 217 ? 12.609 0.501 11.972 1.00 86.31 217 GLU A O 1
ATOM 1709 N N . THR A 1 218 ? 10.910 1.079 10.614 1.00 83.38 218 THR A N 1
ATOM 1710 C CA . THR A 1 218 ? 10.797 -0.223 9.943 1.00 83.38 218 THR A CA 1
ATOM 1711 C C . THR A 1 218 ? 11.888 -0.428 8.890 1.00 83.38 218 THR A C 1
ATOM 1713 O O . THR A 1 218 ? 12.376 -1.542 8.742 1.00 83.38 218 THR A O 1
ATOM 1716 N N . TYR A 1 219 ? 12.267 0.617 8.143 1.00 82.50 219 TYR A N 1
ATOM 1717 C CA . TYR A 1 219 ? 13.071 0.457 6.920 1.00 82.50 219 TYR A CA 1
ATOM 1718 C C . TYR A 1 219 ? 14.420 1.184 6.912 1.00 82.50 219 TYR A C 1
ATOM 1720 O O . TYR A 1 219 ? 15.260 0.863 6.077 1.00 82.50 219 TYR A O 1
ATOM 1728 N N . LEU A 1 220 ? 14.656 2.155 7.801 1.00 78.25 220 LEU A N 1
ATOM 1729 C CA . LEU A 1 220 ? 15.925 2.900 7.862 1.00 78.25 220 LEU A CA 1
ATOM 1730 C C . LEU A 1 220 ? 16.762 2.600 9.112 1.00 78.25 220 LEU A C 1
ATOM 1732 O O . LEU A 1 220 ? 17.948 2.928 9.128 1.00 78.25 220 LEU A O 1
ATOM 1736 N N . ARG A 1 221 ? 16.191 1.977 10.153 1.00 62.56 221 ARG A N 1
ATOM 1737 C CA . ARG A 1 221 ? 16.915 1.700 11.409 1.00 62.56 221 ARG A CA 1
ATOM 1738 C C . ARG A 1 221 ? 18.092 0.729 11.270 1.00 62.56 221 ARG A C 1
ATOM 1740 O O . ARG A 1 221 ? 18.960 0.750 12.132 1.00 62.56 221 ARG A O 1
ATOM 1747 N N . GLU A 1 222 ? 18.176 -0.057 10.199 1.00 52.09 222 GLU A N 1
ATOM 1748 C CA . GLU A 1 222 ? 19.279 -1.013 9.997 1.00 52.09 222 GLU A CA 1
ATOM 1749 C C . GLU A 1 222 ? 20.586 -0.384 9.467 1.00 52.09 222 GLU A C 1
ATOM 1751 O O . GLU A 1 222 ? 21.572 -1.095 9.302 1.00 52.09 222 GLU A O 1
ATOM 1756 N N . ILE A 1 223 ? 20.648 0.933 9.216 1.00 49.12 223 ILE A N 1
ATOM 1757 C CA . ILE A 1 223 ? 21.835 1.571 8.597 1.00 49.12 223 ILE A CA 1
ATOM 1758 C C . ILE A 1 223 ? 22.840 2.131 9.627 1.00 49.12 223 ILE A C 1
ATOM 1760 O O . ILE A 1 223 ? 23.903 2.600 9.242 1.00 49.12 223 ILE A O 1
ATOM 1764 N N . ASN A 1 224 ? 22.583 2.022 10.935 1.00 34.31 224 ASN A N 1
ATOM 1765 C CA . ASN A 1 224 ? 23.586 2.340 11.961 1.00 34.31 224 ASN A CA 1
ATOM 1766 C C . ASN A 1 224 ? 23.742 1.169 12.943 1.00 34.31 224 ASN A C 1
ATOM 1768 O O . ASN A 1 224 ? 22.998 1.115 13.926 1.00 34.31 224 ASN A O 1
ATOM 1772 N N . PRO A 1 225 ? 24.698 0.243 12.730 1.00 36.94 225 PRO A N 1
ATOM 1773 C CA . PRO A 1 225 ? 25.234 -0.496 13.858 1.00 36.94 225 PRO A CA 1
ATOM 1774 C C . PRO A 1 225 ? 25.967 0.512 14.754 1.00 36.94 225 PRO A C 1
ATOM 1776 O O . PRO A 1 225 ? 26.692 1.380 14.260 1.00 36.94 225 PRO A O 1
ATOM 1779 N N . ALA A 1 226 ? 25.684 0.440 16.052 1.00 36.03 226 ALA A N 1
ATOM 1780 C CA . ALA A 1 226 ? 26.424 1.162 17.080 1.00 36.03 226 ALA A CA 1
ATOM 1781 C C . ALA A 1 226 ? 27.918 0.802 17.061 1.00 36.03 226 ALA A C 1
ATOM 1783 O O . ALA A 1 226 ? 28.240 -0.344 16.666 1.00 36.03 226 ALA A O 1
#

Organism: Coprinellus micaceus (NCBI:txid71717)

Sequence (226 aa):
MGSAHLSASERFLQGSDLLKKGGVSPWRIPLIRIFQKYPVVWHKLVEENLTSPDREAELESFLSNIPVIRSVTVLESIVDPFVLDLGNHHPRLVVLHLQRILLGQLNLVFACPMTHVAPRGLRSGTTSGKALVRFEMANLPCKADSSNTTPKVVLRALRMLEPPTPKDAEFASLIFKEGQLIQKYDVRTGMTTGPRSTTRMVEDRFVLPSSRKLLEETYLREINPA

Secondary structure (DSSP, 8-state):
-------HHHHHHTTGGGB-TTSSSB-PPPHHHHHHH-HHHHHHHHHTTSS-THHHHHHHHHHHH----TT-EEESSTTS-EEEETT-SS-EEEEEETTEEEEEE----PPP--SS---TT-----SS-EEEEEEEEEEEESSTT-S-EEEEEEEEEEEEEEPPPHHHHHHHHHH--TTSBPEEEETTTTEEEEEPBSS-TT--TT--HHHHHHHHHHHTGGG---